Protein AF-A0A814PH28-F1 (afdb_monomer_lite)

Foldseek 3Di:
DDPVVVVVVVVVVVVVVVLVVVLVVVVCVVCVVVCCVPVPDPDPDDDDDDPPPPPPDDPDDDDPDDPDDDPPDAAAAEEAEDEPLDPPDCLLLLQLVQLLLCVVLVHAYEYEYFEAPVVCVSDDDPSNVVSVVSSVVSVHHYHYHHDHSVCRVVVRVCCLLVVLVPVDVPHDQQHKYKYDYSPDRDDDSVLQDADPVHSQFDWAFDDDDAWDDDPNDIDGDRRPTITIGGSNVSVCVVCVPVSNVVSVVVVVVVVVVVVVVVVPPPPDDDDDD

pLDDT: mean 72.14, std 20.01, range [31.77, 97.38]

Radius of gyration: 23.96 Å; chains: 1; bounding box: 81×63×65 Å

Organism: NCBI:txid433720

Secondary structure (DSSP, 8-state):
--HHHHHHHHHHHHHHHHHHHHHHHHHHHHHHHHHHHHS-------------------------------TT---EEEEEEEES--SS--GGGGHHHHHHHHHHTT-EEEEEEEE-STTTTT---HHHHHHHHHHHHTT-EEEEEE--HHHHHHHHHHHHHHGGGS--TT--TTSEEEE--TT-----GGGTSPPTT-TTEEEE------EEEETTEEEEPPP--EEEEEHHHHHHHHHTSHHHHHHHHHHHHHHHHHHHHHSSSSS------

Structure (mmCIF, N/CA/C/O backbone):
data_AF-A0A814PH28-F1
#
_entry.id   AF-A0A814PH28-F1
#
loop_
_atom_site.group_PDB
_atom_site.id
_atom_site.type_symbol
_atom_site.label_atom_id
_atom_site.label_alt_id
_atom_site.label_comp_id
_atom_site.label_asym_id
_atom_site.label_entity_id
_atom_site.label_seq_id
_atom_site.pdbx_PDB_ins_code
_atom_site.Cartn_x
_atom_site.Cartn_y
_atom_site.Cartn_z
_atom_site.occupancy
_atom_site.B_iso_or_equiv
_atom_site.auth_seq_id
_atom_site.auth_comp_id
_atom_site.auth_asym_id
_atom_site.auth_atom_id
_atom_site.pdbx_PDB_model_num
ATOM 1 N N . MET A 1 1 ? 37.586 -4.458 38.586 1.00 55.88 1 MET A N 1
ATOM 2 C CA . MET A 1 1 ? 36.492 -3.906 37.746 1.00 55.88 1 MET A CA 1
ATOM 3 C C . MET A 1 1 ? 35.675 -5.054 37.172 1.00 55.88 1 MET A C 1
ATOM 5 O O . MET A 1 1 ? 36.217 -5.884 36.457 1.00 55.88 1 MET A O 1
ATOM 9 N N . SER A 1 2 ? 34.415 -5.163 37.589 1.00 59.81 2 SER A N 1
ATOM 10 C CA . SER A 1 2 ? 33.608 -6.387 37.524 1.00 59.81 2 SER A CA 1
ATOM 11 C C . SER A 1 2 ? 33.000 -6.667 36.142 1.00 59.81 2 SER A C 1
ATOM 13 O O . SER A 1 2 ? 32.723 -5.751 35.365 1.00 59.81 2 SER A O 1
ATOM 15 N N . LYS A 1 3 ? 32.738 -7.955 35.862 1.00 63.53 3 LYS A N 1
ATOM 16 C CA . LYS A 1 3 ? 32.036 -8.477 34.667 1.00 63.53 3 LYS A CA 1
ATOM 17 C C . LYS A 1 3 ? 30.727 -7.733 34.336 1.00 63.53 3 LYS A C 1
ATOM 19 O O . LYS A 1 3 ? 30.324 -7.709 33.172 1.00 63.53 3 LYS A O 1
ATOM 24 N N . LEU A 1 4 ? 30.109 -7.075 35.321 1.00 59.12 4 LEU A N 1
ATOM 25 C CA . LEU A 1 4 ? 28.927 -6.231 35.137 1.00 59.12 4 LEU A CA 1
ATOM 26 C C . LEU A 1 4 ? 29.183 -5.067 34.161 1.00 59.12 4 LEU A C 1
ATOM 28 O O . LEU A 1 4 ? 28.448 -4.922 33.186 1.00 59.12 4 LEU A O 1
ATOM 32 N N . LYS A 1 5 ? 30.290 -4.322 34.320 1.00 73.19 5 LYS A N 1
ATOM 33 C CA . LYS A 1 5 ? 30.601 -3.155 33.465 1.00 73.19 5 LYS A CA 1
ATOM 34 C C . LYS A 1 5 ? 30.831 -3.531 31.996 1.00 73.19 5 LYS A C 1
ATOM 36 O O . LYS A 1 5 ? 30.476 -2.778 31.094 1.00 73.19 5 LYS A O 1
ATOM 41 N N . ARG A 1 6 ? 31.381 -4.725 31.735 1.00 72.69 6 ARG A N 1
ATOM 42 C CA . ARG A 1 6 ? 31.575 -5.247 30.367 1.00 72.69 6 ARG A CA 1
ATOM 43 C C . ARG A 1 6 ? 30.260 -5.632 29.694 1.00 72.69 6 ARG A C 1
ATOM 45 O O . ARG A 1 6 ? 30.130 -5.504 28.478 1.00 72.69 6 ARG A O 1
ATOM 52 N N . THR A 1 7 ? 29.296 -6.111 30.472 1.00 74.88 7 THR A N 1
ATOM 53 C CA . THR A 1 7 ? 27.993 -6.542 29.953 1.00 74.88 7 THR A CA 1
ATOM 54 C C . THR A 1 7 ? 27.151 -5.330 29.570 1.00 74.88 7 THR A C 1
ATOM 56 O O . THR A 1 7 ? 26.620 -5.283 28.460 1.00 74.88 7 THR A O 1
ATOM 59 N N . GLU A 1 8 ? 27.151 -4.290 30.406 1.00 70.50 8 GLU A N 1
ATOM 60 C CA . GLU A 1 8 ? 26.486 -3.018 30.106 1.00 70.50 8 GLU A CA 1
ATOM 61 C C . GLU A 1 8 ? 27.092 -2.314 28.884 1.00 70.50 8 GLU A C 1
ATOM 63 O O . GLU A 1 8 ? 26.353 -1.910 27.986 1.00 70.50 8 GLU A O 1
ATOM 68 N N . GLN A 1 9 ? 28.426 -2.260 28.758 1.00 72.81 9 GLN A N 1
ATOM 69 C CA . GLN A 1 9 ? 29.081 -1.685 27.571 1.00 72.81 9 GLN A CA 1
ATOM 70 C C . GLN A 1 9 ? 28.736 -2.425 26.271 1.00 72.81 9 GLN A C 1
ATOM 72 O O . GLN A 1 9 ? 28.552 -1.800 25.223 1.00 72.81 9 GLN A O 1
ATOM 77 N N . ASN A 1 10 ? 28.624 -3.754 26.318 1.00 63.91 10 ASN A N 1
ATOM 78 C CA . ASN A 1 10 ? 28.259 -4.548 25.148 1.00 63.91 10 ASN A CA 1
ATOM 79 C C . ASN A 1 10 ? 26.784 -4.376 24.763 1.00 63.91 10 ASN A C 1
ATOM 81 O O . ASN A 1 10 ? 26.467 -4.371 23.572 1.00 63.91 10 ASN A O 1
ATOM 85 N N . ILE A 1 11 ? 25.887 -4.193 25.734 1.00 68.56 11 ILE A N 1
ATOM 86 C CA . ILE A 1 11 ? 24.484 -3.845 25.474 1.00 68.56 11 ILE A CA 1
ATOM 87 C C . ILE A 1 11 ? 24.403 -2.452 24.841 1.00 68.56 11 ILE A C 1
ATOM 89 O O . ILE A 1 11 ? 23.721 -2.290 23.827 1.00 68.56 11 ILE A O 1
ATOM 93 N N . LEU A 1 12 ? 25.167 -1.482 25.353 1.00 61.56 12 LEU A N 1
ATOM 94 C CA . LEU A 1 12 ? 25.208 -0.119 24.821 1.00 61.56 12 LEU A CA 1
ATOM 95 C C . LEU A 1 12 ? 25.706 -0.086 23.368 1.00 61.56 12 LEU A C 1
ATOM 97 O O . LEU A 1 12 ? 25.045 0.482 22.503 1.00 61.56 12 LEU A O 1
ATOM 101 N N . ARG A 1 13 ? 26.813 -0.778 23.055 1.00 61.69 13 ARG A N 1
ATOM 102 C CA . ARG A 1 13 ? 27.338 -0.879 21.677 1.00 61.69 13 ARG A CA 1
ATOM 103 C C . ARG A 1 13 ? 26.363 -1.562 20.720 1.00 61.69 13 ARG A C 1
ATOM 105 O O . ARG A 1 13 ? 26.259 -1.170 19.559 1.00 61.69 13 ARG A O 1
ATOM 112 N N . ARG A 1 14 ? 25.635 -2.581 21.188 1.00 53.19 14 ARG A N 1
ATOM 113 C CA . ARG A 1 14 ? 24.634 -3.288 20.373 1.00 53.19 14 ARG A CA 1
ATOM 114 C C . ARG A 1 14 ? 23.413 -2.417 20.086 1.00 53.19 14 ARG A C 1
ATOM 116 O O . ARG A 1 14 ? 22.934 -2.454 18.955 1.00 53.19 14 ARG A O 1
ATOM 123 N N . ARG A 1 15 ? 22.960 -1.626 21.064 1.00 53.72 15 ARG A N 1
ATOM 124 C CA . ARG A 1 15 ? 21.898 -0.628 20.876 1.00 53.72 15 ARG A CA 1
ATOM 125 C C . ARG A 1 15 ? 22.346 0.465 19.905 1.00 53.72 15 ARG A C 1
ATOM 127 O O . ARG A 1 15 ? 21.625 0.735 18.955 1.00 53.72 15 ARG A O 1
ATOM 134 N N . LEU A 1 16 ? 23.575 0.965 20.043 1.00 48.50 16 LEU A N 1
ATOM 135 C CA . LEU A 1 16 ? 24.143 2.000 19.172 1.00 48.50 16 LEU A CA 1
ATOM 136 C C . LEU A 1 16 ? 24.287 1.547 17.705 1.00 48.50 16 LEU A C 1
ATOM 138 O O . LEU A 1 16 ? 23.948 2.290 16.793 1.00 48.50 16 LEU A O 1
ATOM 142 N N . CYS A 1 17 ? 24.721 0.305 17.453 1.00 48.06 17 CYS A N 1
ATOM 143 C CA . CYS A 1 17 ? 24.810 -0.236 16.087 1.00 48.06 17 CYS A CA 1
ATOM 144 C C . CYS A 1 17 ? 23.439 -0.470 15.430 1.00 48.06 17 CYS A C 1
ATOM 146 O O . CYS A 1 17 ? 23.304 -0.312 14.214 1.00 48.06 17 CYS A O 1
ATOM 148 N N . PHE A 1 18 ? 22.438 -0.885 16.213 1.00 44.81 18 PHE A N 1
ATOM 149 C CA . PHE A 1 18 ? 21.071 -1.058 15.718 1.00 44.81 18 PHE A CA 1
ATOM 150 C C . PHE A 1 18 ? 20.445 0.299 15.383 1.00 44.81 18 PHE A C 1
ATOM 152 O O . PHE A 1 18 ? 19.927 0.471 14.282 1.00 44.81 18 PHE A O 1
ATOM 159 N N . LEU A 1 19 ? 20.636 1.278 16.271 1.00 45.22 19 LEU A N 1
ATOM 160 C CA . LEU A 1 19 ? 20.305 2.680 16.043 1.00 45.22 19 LEU A CA 1
ATOM 161 C C . LEU A 1 19 ? 20.945 3.202 14.757 1.00 45.22 19 LEU A C 1
ATOM 163 O O . LEU A 1 19 ? 20.203 3.547 13.853 1.00 45.22 19 LEU A O 1
ATOM 167 N N . CYS A 1 20 ? 22.269 3.136 14.575 1.00 43.94 20 CYS A N 1
ATOM 168 C CA . CYS A 1 20 ? 22.906 3.617 13.337 1.00 43.94 20 CYS A CA 1
ATOM 169 C C . CYS A 1 20 ? 22.342 2.980 12.056 1.00 43.94 20 CYS A C 1
ATOM 171 O O . CYS A 1 20 ? 22.235 3.655 11.038 1.00 43.94 20 CYS A O 1
ATOM 173 N N . SER A 1 21 ? 21.946 1.704 12.093 1.00 42.12 21 SER A N 1
ATOM 174 C CA . SER A 1 21 ? 21.415 1.012 10.909 1.00 42.12 21 SER A CA 1
ATOM 175 C C . SER A 1 21 ? 19.980 1.453 10.576 1.00 42.12 21 SER A C 1
ATOM 177 O O . SER A 1 21 ? 19.656 1.655 9.407 1.00 42.12 21 SER A O 1
ATOM 179 N N . CYS A 1 22 ? 19.128 1.648 11.588 1.00 43.41 22 CYS A N 1
ATOM 180 C CA . CYS A 1 22 ? 17.770 2.173 11.410 1.00 43.41 22 CYS A CA 1
ATOM 181 C C . CYS A 1 22 ? 17.772 3.672 11.075 1.00 43.41 22 CYS A C 1
ATOM 183 O O . CYS A 1 22 ? 17.011 4.101 10.211 1.00 43.41 22 CYS A O 1
ATOM 185 N N . LEU A 1 23 ? 18.670 4.442 11.700 1.00 47.03 23 LEU A N 1
ATOM 186 C CA . LEU A 1 23 ? 18.905 5.862 11.434 1.00 47.03 23 LEU A CA 1
ATOM 187 C C . LEU A 1 23 ? 19.315 6.084 9.980 1.00 47.03 23 LEU A C 1
ATOM 189 O O . LEU A 1 23 ? 18.766 6.969 9.339 1.00 47.03 23 LEU A O 1
ATOM 193 N N . PHE A 1 24 ? 20.214 5.257 9.435 1.00 49.31 24 PHE A N 1
ATOM 194 C CA . PHE A 1 24 ? 20.639 5.386 8.043 1.00 49.31 24 PHE A CA 1
ATOM 195 C C . PHE A 1 24 ? 19.475 5.130 7.081 1.00 49.31 24 PHE A C 1
ATOM 197 O O . PHE A 1 24 ? 19.230 5.938 6.201 1.00 49.31 24 PHE A O 1
ATOM 204 N N . ILE A 1 25 ? 18.682 4.074 7.296 1.00 49.78 25 ILE A N 1
ATOM 205 C CA . ILE A 1 25 ? 17.537 3.753 6.427 1.00 49.78 25 ILE A CA 1
ATOM 206 C C . ILE A 1 25 ? 16.473 4.856 6.477 1.00 49.78 25 ILE A C 1
ATOM 208 O O . ILE A 1 25 ? 15.988 5.285 5.433 1.00 49.78 25 ILE A O 1
ATOM 212 N N . VAL A 1 26 ? 16.126 5.345 7.669 1.00 52.47 26 VAL A N 1
ATOM 213 C CA . VAL A 1 26 ? 15.112 6.397 7.824 1.00 52.47 26 VAL A CA 1
ATOM 214 C C . VAL A 1 26 ? 15.631 7.742 7.317 1.00 52.47 26 VAL A C 1
ATOM 216 O O . VAL A 1 26 ? 14.894 8.435 6.627 1.00 52.47 26 VAL A O 1
ATOM 219 N N . ALA A 1 27 ? 16.895 8.091 7.566 1.00 53.50 27 ALA A N 1
ATOM 220 C CA . ALA A 1 27 ? 17.506 9.302 7.025 1.00 53.50 27 ALA A CA 1
ATOM 221 C C . ALA A 1 27 ? 17.608 9.253 5.495 1.00 53.50 27 ALA A C 1
ATOM 223 O O . ALA A 1 27 ? 17.317 10.255 4.859 1.00 53.50 27 ALA A O 1
ATOM 224 N N . THR A 1 28 ? 17.927 8.108 4.881 1.00 54.56 28 THR A N 1
ATOM 225 C CA . THR A 1 28 ? 17.911 7.963 3.414 1.00 54.56 28 THR A CA 1
ATOM 226 C C . THR A 1 28 ? 16.492 8.073 2.851 1.00 54.56 28 THR A C 1
ATOM 228 O O . THR A 1 28 ? 16.304 8.690 1.808 1.00 54.56 28 THR A O 1
ATOM 231 N N . ILE A 1 29 ? 15.478 7.539 3.542 1.00 57.34 29 ILE A N 1
ATOM 232 C CA . ILE A 1 29 ? 14.072 7.672 3.124 1.00 57.34 29 ILE A CA 1
ATOM 233 C C . ILE A 1 29 ? 13.600 9.124 3.259 1.00 57.34 29 ILE A C 1
ATOM 235 O O . ILE A 1 29 ? 13.014 9.658 2.324 1.00 57.34 29 ILE A O 1
ATOM 239 N N . ILE A 1 30 ? 13.877 9.786 4.384 1.00 57.78 30 ILE A N 1
ATOM 240 C CA . ILE A 1 30 ? 13.487 11.182 4.619 1.00 57.78 30 ILE A CA 1
ATOM 241 C C . ILE A 1 30 ? 14.256 12.118 3.683 1.00 57.78 30 ILE A C 1
ATOM 243 O O . ILE A 1 30 ? 13.635 12.979 3.076 1.00 57.78 30 ILE A O 1
ATOM 247 N N . ALA A 1 31 ? 15.566 11.934 3.500 1.00 54.44 31 ALA A N 1
ATOM 248 C CA . ALA A 1 31 ? 16.363 12.717 2.555 1.00 54.44 31 ALA A CA 1
ATOM 249 C C . ALA A 1 31 ? 15.938 12.465 1.101 1.00 54.44 31 ALA A C 1
ATOM 251 O O . ALA A 1 31 ? 15.901 13.403 0.312 1.00 54.44 31 ALA A O 1
ATOM 252 N N . GLY A 1 32 ? 15.544 11.235 0.754 1.00 50.53 32 GLY A N 1
ATOM 253 C CA . GLY A 1 32 ? 14.954 10.915 -0.545 1.00 50.53 32 GLY A CA 1
ATOM 254 C C . GLY A 1 32 ? 13.607 11.607 -0.766 1.00 50.53 32 GLY A C 1
ATOM 255 O O . GLY A 1 32 ? 13.369 12.144 -1.842 1.00 50.53 32 GLY A O 1
ATOM 256 N N . LEU A 1 33 ? 12.754 11.665 0.263 1.00 50.22 33 LEU A N 1
ATOM 257 C CA . LEU A 1 33 ? 11.465 12.363 0.216 1.00 50.22 33 LEU A CA 1
ATOM 258 C C . LEU A 1 33 ? 11.630 13.895 0.189 1.00 50.22 33 LEU A C 1
ATOM 260 O O . LEU A 1 33 ? 10.938 14.562 -0.573 1.00 50.22 33 LEU A O 1
ATOM 264 N N . PHE A 1 34 ? 12.565 14.461 0.961 1.00 46.19 34 PHE A N 1
ATOM 265 C CA . PHE A 1 34 ? 12.836 15.906 0.998 1.00 46.19 34 PHE A CA 1
ATOM 266 C C . PHE A 1 34 ? 13.588 16.407 -0.240 1.00 46.19 34 PHE A C 1
ATOM 268 O O . PHE A 1 34 ? 13.256 17.471 -0.760 1.00 46.19 34 PHE A O 1
ATOM 275 N N . GLY A 1 35 ? 14.550 15.638 -0.757 1.00 45.78 35 GLY A N 1
ATOM 276 C CA . GLY A 1 35 ? 15.245 15.955 -2.007 1.00 45.78 35 GLY A CA 1
ATOM 277 C C . GLY A 1 35 ? 14.288 16.009 -3.200 1.00 45.78 35 GLY A C 1
ATOM 278 O O . GLY A 1 35 ? 14.422 16.883 -4.052 1.00 45.78 35 GLY A O 1
ATOM 279 N N . PHE A 1 36 ? 13.259 15.155 -3.213 1.00 46.97 36 PHE A N 1
ATOM 280 C CA . PHE A 1 36 ? 12.219 15.165 -4.246 1.00 46.97 36 PHE A CA 1
ATOM 281 C C . PHE A 1 36 ? 11.307 16.401 -4.192 1.00 46.97 36 PHE A C 1
ATOM 283 O O . PHE A 1 36 ? 10.861 16.867 -5.237 1.00 46.97 36 PHE A O 1
ATOM 290 N N . TYR A 1 37 ? 11.040 16.944 -3.000 1.00 47.09 37 TYR A N 1
ATOM 291 C CA . TYR A 1 37 ? 10.198 18.135 -2.833 1.00 47.09 37 TYR A CA 1
ATOM 292 C C . TYR A 1 37 ? 10.938 19.453 -3.111 1.00 47.09 37 TYR A C 1
ATOM 294 O O . TYR A 1 37 ? 10.295 20.420 -3.507 1.00 47.09 37 TYR A O 1
ATOM 302 N N . PHE A 1 38 ? 12.265 19.500 -2.935 1.00 42.12 38 PHE A N 1
ATOM 303 C CA . PHE A 1 38 ? 13.054 20.732 -3.098 1.00 42.12 38 PHE A CA 1
ATOM 304 C C . PHE A 1 38 ? 13.830 20.837 -4.421 1.00 42.12 38 PHE A C 1
ATOM 306 O O . PHE A 1 38 ? 14.076 21.951 -4.873 1.00 42.12 38 PHE A O 1
ATOM 313 N N . PHE A 1 39 ? 14.180 19.722 -5.073 1.00 40.44 39 PHE A N 1
ATOM 314 C CA . PHE A 1 39 ? 14.889 19.725 -6.367 1.00 40.44 39 PHE A CA 1
ATOM 315 C C . PHE A 1 39 ? 14.005 19.362 -7.568 1.00 40.44 39 PHE A C 1
ATOM 317 O O . PHE A 1 39 ? 14.512 19.132 -8.666 1.00 40.44 39 PHE A O 1
ATOM 324 N N . GLY A 1 40 ? 12.679 19.377 -7.403 1.00 40.16 40 GLY A N 1
ATOM 325 C CA . GLY A 1 40 ? 11.726 19.414 -8.514 1.00 40.16 40 GLY A CA 1
ATOM 326 C C . GLY A 1 40 ? 11.768 20.762 -9.240 1.00 40.16 40 GLY A C 1
ATOM 327 O O . GLY A 1 40 ? 10.789 21.500 -9.238 1.00 40.16 40 GLY A O 1
ATOM 328 N N . GLY A 1 41 ? 12.921 21.108 -9.814 1.00 34.31 41 GLY A N 1
ATOM 329 C CA . GLY A 1 41 ? 13.089 22.278 -10.659 1.00 34.31 41 GLY A CA 1
ATOM 330 C C . GLY A 1 41 ? 12.170 22.191 -11.872 1.00 34.31 41 GLY A C 1
ATOM 331 O O . GLY A 1 41 ? 12.123 21.161 -12.551 1.00 34.31 41 GLY A O 1
ATOM 332 N N . SER A 1 42 ? 11.458 23.289 -12.139 1.00 42.81 42 SER A N 1
ATOM 333 C CA . SER A 1 42 ? 10.752 23.547 -13.393 1.00 42.81 42 SER A CA 1
ATOM 334 C C . SER A 1 42 ? 11.690 23.317 -14.571 1.00 42.81 42 SER A C 1
ATOM 336 O O . SER A 1 42 ? 12.453 24.196 -14.960 1.00 42.81 42 SER A O 1
ATOM 338 N N . SER A 1 43 ? 11.629 22.122 -15.143 1.00 38.09 43 SER A N 1
ATOM 339 C CA . SER A 1 43 ? 12.182 21.857 -16.461 1.00 38.09 43 SER A CA 1
ATOM 340 C C . SER A 1 43 ? 11.071 22.175 -17.448 1.00 38.09 43 SER A C 1
ATOM 342 O O . SER A 1 43 ? 10.065 21.469 -17.519 1.00 38.09 43 SER A O 1
ATOM 344 N N . THR A 1 44 ? 11.225 23.281 -18.166 1.00 40.16 44 THR A N 1
ATOM 345 C CA . THR A 1 44 ? 10.421 23.628 -19.336 1.00 40.16 44 THR A CA 1
ATOM 346 C C . THR A 1 44 ? 10.637 22.563 -20.410 1.00 40.16 44 THR A C 1
ATOM 348 O O . THR A 1 44 ? 11.568 22.617 -21.207 1.00 40.16 44 THR A O 1
ATOM 351 N N . ILE A 1 45 ? 9.773 21.550 -20.403 1.00 38.09 45 ILE A N 1
ATOM 352 C CA . ILE A 1 45 ? 9.702 20.521 -21.439 1.00 38.09 45 ILE A CA 1
ATOM 353 C C . ILE A 1 45 ? 8.928 21.113 -22.621 1.00 38.09 45 ILE A C 1
ATOM 355 O O . ILE A 1 45 ? 7.738 21.407 -22.511 1.00 38.09 45 ILE A O 1
ATOM 359 N N . SER A 1 46 ? 9.610 21.289 -23.754 1.00 31.77 46 SER A N 1
ATOM 360 C CA . SER A 1 46 ? 8.953 21.494 -25.050 1.00 31.77 46 SER A CA 1
ATOM 361 C C . SER A 1 46 ? 8.284 20.187 -25.510 1.00 31.77 46 SER A C 1
ATOM 363 O O . SER A 1 46 ? 8.785 19.101 -25.205 1.00 31.77 46 SER A O 1
ATOM 365 N N . PRO A 1 47 ? 7.139 20.250 -26.208 1.00 47.84 47 PRO A N 1
ATOM 366 C CA . PRO A 1 47 ? 6.168 19.169 -26.227 1.00 47.84 47 PRO A CA 1
ATOM 367 C C . PRO A 1 47 ? 6.536 18.109 -27.260 1.00 47.84 47 PRO A C 1
ATOM 369 O O . PRO A 1 47 ? 6.517 18.361 -28.461 1.00 47.84 47 PRO A O 1
ATOM 372 N N . THR A 1 48 ? 6.775 16.878 -26.819 1.00 41.97 48 THR A N 1
ATOM 373 C CA . THR A 1 48 ? 6.612 15.714 -27.696 1.00 41.97 48 THR A CA 1
ATOM 374 C C . THR A 1 48 ? 5.919 14.578 -26.954 1.00 41.97 48 THR A C 1
ATOM 376 O O . THR A 1 48 ? 6.497 13.877 -26.135 1.00 41.97 48 THR A O 1
ATOM 379 N N . ARG A 1 49 ? 4.647 14.426 -27.343 1.00 39.22 49 ARG A N 1
ATOM 380 C CA . ARG A 1 49 ? 3.647 13.397 -27.030 1.00 39.22 49 ARG A CA 1
ATOM 381 C C . ARG A 1 49 ? 3.035 13.439 -25.620 1.00 39.22 49 ARG A C 1
ATOM 383 O O . ARG A 1 49 ? 3.728 13.215 -24.633 1.00 39.22 49 ARG A O 1
ATOM 390 N N . PRO A 1 50 ? 1.714 13.683 -25.520 1.00 35.75 50 PRO A N 1
ATOM 391 C CA . PRO A 1 50 ? 1.022 13.606 -24.247 1.00 35.75 50 PRO A CA 1
ATOM 392 C C . PRO A 1 50 ? 1.070 12.167 -23.729 1.00 35.75 50 PRO A C 1
ATOM 394 O O . PRO A 1 50 ? 0.685 11.225 -24.425 1.00 35.75 50 PRO A O 1
ATOM 397 N N . ILE A 1 51 ? 1.510 12.014 -22.479 1.00 41.72 51 ILE A N 1
ATOM 398 C CA . ILE A 1 51 ? 1.087 10.900 -21.628 1.00 41.72 51 ILE A CA 1
ATOM 399 C C . ILE A 1 51 ? -0.441 10.848 -21.749 1.00 41.72 51 ILE A C 1
ATOM 401 O O . ILE A 1 51 ? -1.062 11.906 -21.605 1.00 41.72 51 ILE A O 1
ATOM 405 N N . PRO A 1 52 ? -1.063 9.691 -22.036 1.00 37.03 52 PRO A N 1
ATOM 406 C CA . PRO A 1 52 ? -2.511 9.614 -22.092 1.00 37.03 52 PRO A CA 1
ATOM 407 C C . PRO A 1 52 ? -3.060 10.015 -20.723 1.00 37.03 52 PRO A C 1
ATOM 409 O O . PRO A 1 52 ? -3.013 9.254 -19.757 1.00 37.03 52 PRO A O 1
ATOM 412 N N . THR A 1 53 ? -3.574 11.239 -20.638 1.00 34.41 53 THR A N 1
ATOM 413 C CA . THR A 1 53 ? -4.538 11.632 -19.626 1.00 34.41 53 THR A CA 1
ATOM 414 C C . THR A 1 53 ? -5.743 10.744 -19.867 1.00 34.41 53 THR A C 1
ATOM 416 O O . THR A 1 53 ? -6.543 10.971 -20.772 1.00 34.41 53 THR A O 1
ATOM 419 N N . TYR A 1 54 ? -5.823 9.661 -19.098 1.00 39.72 54 TYR A N 1
ATOM 420 C CA . TYR A 1 54 ? -6.985 8.791 -19.090 1.00 39.72 54 TYR A CA 1
ATOM 421 C C . TYR A 1 54 ? -8.150 9.613 -18.531 1.00 39.72 54 TYR A C 1
ATOM 423 O O . TYR A 1 54 ? -8.335 9.738 -17.322 1.00 39.72 54 TYR A O 1
ATOM 431 N N . SER A 1 55 ? -8.886 10.254 -19.437 1.00 37.12 55 SER A N 1
ATOM 432 C CA . SER A 1 55 ? -10.169 10.878 -19.155 1.00 37.12 55 SER A CA 1
ATOM 433 C C . SER A 1 55 ? -11.111 9.771 -18.697 1.00 37.12 55 SER A C 1
ATOM 435 O O . SER A 1 55 ? -11.474 8.884 -19.468 1.00 37.12 55 SER A O 1
ATOM 437 N N . SER A 1 56 ? -11.475 9.785 -17.418 1.00 43.47 56 SER A N 1
ATOM 438 C CA . SER A 1 56 ? -12.368 8.814 -16.787 1.00 43.47 56 SER A CA 1
ATOM 439 C C . SER A 1 56 ? -13.838 9.046 -17.159 1.00 43.47 56 SER A C 1
ATOM 441 O O . SER A 1 56 ? -14.701 9.097 -16.284 1.00 43.47 56 SER A O 1
ATOM 443 N N . HIS A 1 57 ? -14.137 9.196 -18.448 1.00 40.50 57 HIS A N 1
ATOM 444 C CA . HIS A 1 57 ? -15.498 9.275 -18.968 1.00 40.50 57 HIS A CA 1
ATOM 445 C C . HIS A 1 57 ? -15.774 8.107 -19.906 1.00 40.50 57 HIS A C 1
ATOM 447 O O . HIS A 1 57 ? -15.819 8.250 -21.121 1.00 40.50 57 HIS A O 1
ATOM 453 N N . GLU A 1 58 ? -16.028 6.943 -19.317 1.00 39.59 58 GLU A N 1
ATOM 454 C CA . GLU A 1 58 ? -16.777 5.901 -20.003 1.00 39.59 58 GLU A CA 1
ATOM 455 C C . GLU A 1 58 ? -17.852 5.376 -19.050 1.00 39.59 58 GLU A C 1
ATOM 457 O O . GLU A 1 58 ? -17.575 4.718 -18.043 1.00 39.59 58 GLU A O 1
ATOM 462 N N . SER A 1 59 ? -19.100 5.746 -19.347 1.00 47.59 59 SER A N 1
ATOM 463 C CA . SER A 1 59 ? -20.312 5.247 -18.696 1.00 47.59 59 SER A CA 1
ATOM 464 C C . SER A 1 59 ? -20.457 3.751 -18.966 1.00 47.59 59 SER A C 1
ATOM 466 O O . SER A 1 59 ? -21.214 3.327 -19.835 1.00 47.59 59 SER A O 1
ATOM 468 N N . ARG A 1 60 ? -19.728 2.931 -18.211 1.00 40.53 60 ARG A N 1
ATOM 469 C CA . ARG A 1 60 ? -19.937 1.485 -18.144 1.00 40.53 60 ARG A CA 1
ATOM 470 C C . ARG A 1 60 ? -20.912 1.163 -17.020 1.00 40.53 60 ARG A C 1
ATOM 472 O O . ARG A 1 60 ? -20.774 1.632 -15.891 1.00 40.53 60 ARG A O 1
ATOM 479 N N . SER A 1 61 ? -21.922 0.377 -17.379 1.00 40.09 61 SER A N 1
ATOM 480 C CA . SER A 1 61 ? -23.005 -0.135 -16.540 1.00 40.09 61 SER A CA 1
ATOM 481 C C . SER A 1 61 ? -22.554 -0.428 -15.107 1.00 40.09 61 SER A C 1
ATOM 483 O O . SER A 1 61 ? -21.718 -1.303 -14.873 1.00 40.09 61 SER A O 1
ATOM 485 N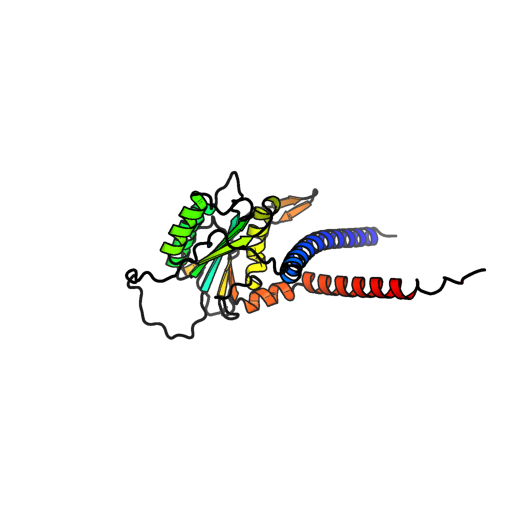 N . LYS A 1 62 ? -23.133 0.307 -14.152 1.00 40.47 62 LYS A N 1
ATOM 486 C CA . LYS A 1 62 ? -22.897 0.125 -12.718 1.00 40.47 62 LYS A CA 1
ATOM 487 C C . LYS A 1 62 ? -23.253 -1.317 -12.338 1.00 40.47 62 LYS A C 1
ATOM 489 O O . LYS A 1 62 ? -24.420 -1.681 -12.490 1.00 40.47 62 LYS A O 1
ATOM 494 N N . PRO A 1 63 ? -22.318 -2.136 -11.822 1.00 43.69 63 PRO A N 1
ATOM 495 C CA . PRO A 1 63 ? -22.712 -3.369 -11.164 1.00 43.69 63 PRO A CA 1
ATOM 496 C C . PRO A 1 63 ? -23.622 -2.991 -9.991 1.00 43.69 63 PRO A C 1
ATOM 498 O O . PRO A 1 63 ? -23.301 -2.107 -9.192 1.00 43.69 63 PRO A O 1
ATOM 501 N N . LEU A 1 64 ? -24.796 -3.614 -9.962 1.00 41.72 64 LEU A N 1
ATOM 502 C CA . LEU A 1 64 ? -25.908 -3.340 -9.059 1.00 41.72 64 LEU A CA 1
ATOM 503 C C . LEU A 1 64 ? -25.535 -3.791 -7.635 1.00 41.72 64 LEU A C 1
ATOM 505 O O . LEU A 1 64 ? -25.961 -4.834 -7.158 1.00 41.72 64 LEU A O 1
ATOM 509 N N . PHE A 1 65 ? -24.678 -3.025 -6.963 1.00 49.53 65 PHE A N 1
ATOM 510 C CA . PHE A 1 65 ? -24.330 -3.226 -5.560 1.00 49.53 65 PHE A CA 1
ATOM 511 C C . PHE A 1 65 ? -24.910 -2.082 -4.728 1.00 49.53 65 PHE A C 1
ATOM 513 O O . PHE A 1 65 ? -24.560 -0.920 -4.918 1.00 49.53 65 PHE A O 1
ATOM 520 N N . LEU A 1 66 ? -25.847 -2.467 -3.854 1.00 44.66 66 LEU A N 1
ATOM 521 C CA . LEU A 1 66 ? -26.614 -1.691 -2.873 1.00 44.66 66 LEU A CA 1
ATOM 522 C C . LEU A 1 66 ? -26.274 -0.193 -2.776 1.00 44.66 66 LEU A C 1
ATOM 524 O O . LEU A 1 66 ? -25.379 0.237 -2.047 1.00 44.66 66 LEU A O 1
ATOM 528 N N . LYS A 1 67 ? -27.102 0.609 -3.444 1.00 43.22 67 LYS A N 1
ATOM 529 C CA . LYS A 1 67 ? -27.179 2.059 -3.289 1.00 43.22 67 LYS A CA 1
ATOM 530 C C . LYS A 1 67 ? -28.114 2.378 -2.120 1.00 43.22 67 LYS A C 1
ATOM 532 O O . LYS A 1 67 ? -29.278 2.657 -2.344 1.00 43.22 67 LYS A O 1
ATOM 537 N N . ASN A 1 68 ? -27.60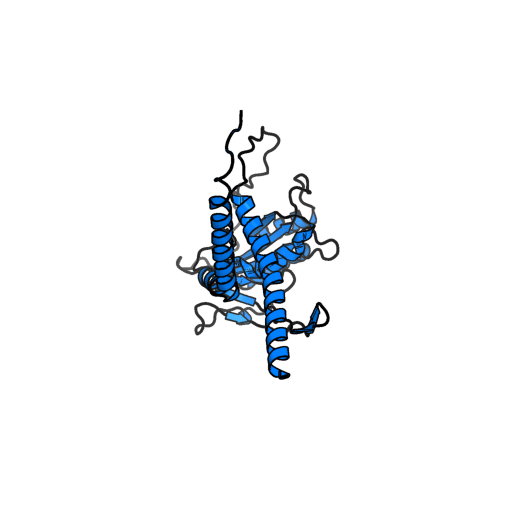8 2.257 -0.896 1.00 42.59 68 ASN A N 1
ATOM 538 C CA . ASN A 1 68 ? -28.172 2.872 0.311 1.00 42.59 68 ASN A CA 1
ATOM 539 C C . ASN A 1 68 ? -27.073 2.896 1.381 1.00 42.59 68 ASN A C 1
ATOM 541 O O . ASN A 1 68 ? -26.944 1.967 2.179 1.00 42.59 68 ASN A O 1
ATOM 545 N N . ARG A 1 69 ? -26.227 3.931 1.377 1.00 42.31 69 ARG A N 1
ATOM 546 C CA . ARG A 1 69 ? -25.291 4.165 2.479 1.00 42.31 69 ARG A CA 1
ATOM 547 C C . ARG A 1 69 ? -25.160 5.657 2.733 1.00 42.31 69 ARG A C 1
ATOM 549 O O . ARG A 1 69 ? -24.741 6.397 1.855 1.00 42.31 69 ARG A O 1
ATOM 556 N N . ILE A 1 70 ? -25.565 6.049 3.934 1.00 44.06 70 ILE A N 1
ATOM 557 C CA . ILE A 1 70 ? -25.438 7.391 4.497 1.00 44.06 70 ILE A CA 1
ATOM 558 C C . ILE A 1 70 ? -23.969 7.829 4.379 1.00 44.06 70 ILE A C 1
ATOM 560 O O . ILE A 1 70 ? -23.065 7.143 4.865 1.00 44.06 70 ILE A O 1
ATOM 564 N N . GLU A 1 71 ? -23.741 8.937 3.678 1.00 49.56 71 GLU A N 1
ATOM 565 C CA . GLU A 1 71 ? -22.430 9.516 3.376 1.00 49.56 71 GLU A CA 1
ATOM 566 C C . GLU A 1 71 ? -21.832 10.224 4.601 1.00 49.56 71 GLU A C 1
ATOM 568 O O . GLU A 1 71 ? -21.755 11.442 4.655 1.00 49.56 71 GLU A O 1
ATOM 573 N N . THR A 1 72 ? -21.395 9.455 5.599 1.00 50.59 72 THR A N 1
ATOM 574 C CA . THR A 1 72 ? -20.462 9.918 6.653 1.00 50.59 72 THR A CA 1
ATOM 575 C C . THR A 1 72 ? -19.500 8.819 7.128 1.00 50.59 72 THR A C 1
ATOM 577 O O . THR A 1 72 ? -18.772 8.994 8.101 1.00 50.59 72 THR A O 1
ATOM 580 N N . THR A 1 73 ? -19.459 7.657 6.463 1.00 72.56 73 THR A N 1
ATOM 581 C CA . THR A 1 73 ? -18.672 6.510 6.941 1.00 72.56 73 THR A CA 1
ATOM 582 C C . THR A 1 73 ? -17.226 6.570 6.452 1.00 72.56 73 THR A C 1
ATOM 584 O O . THR A 1 73 ? -17.002 6.527 5.240 1.00 72.56 73 THR A O 1
ATOM 587 N N . SER A 1 74 ? -16.260 6.581 7.379 1.00 86.81 74 SER A N 1
ATOM 588 C CA . SER A 1 74 ? -14.843 6.294 7.108 1.00 86.81 74 SER A CA 1
ATOM 589 C C . SER A 1 74 ? -14.687 5.156 6.098 1.00 86.81 74 SER A C 1
ATOM 591 O O . SER A 1 74 ? -15.314 4.096 6.231 1.00 86.81 74 SER A O 1
ATOM 593 N N . LYS A 1 75 ? -13.849 5.360 5.082 1.00 93.19 75 LYS A N 1
ATOM 594 C CA . LYS A 1 75 ? -13.563 4.337 4.073 1.00 93.19 75 LYS A CA 1
ATOM 595 C C . LYS A 1 75 ? -12.565 3.324 4.630 1.00 93.19 75 LYS A C 1
ATOM 597 O O . LYS A 1 75 ? -11.799 3.616 5.544 1.00 93.19 75 LYS A O 1
ATOM 602 N N . GLN A 1 76 ? -12.595 2.115 4.078 1.00 93.62 76 GLN A N 1
ATOM 603 C CA . GLN A 1 76 ? -11.677 1.034 4.432 1.00 93.62 76 GLN A CA 1
ATOM 604 C C . GLN A 1 76 ? -10.859 0.668 3.202 1.00 93.62 76 GLN A C 1
ATOM 606 O O . GLN A 1 76 ? -11.422 0.256 2.183 1.00 93.62 76 GLN A O 1
ATOM 611 N N . TYR A 1 77 ? -9.544 0.813 3.301 1.00 95.69 77 TYR A N 1
ATOM 612 C CA . TYR A 1 77 ? -8.616 0.514 2.223 1.00 95.69 77 TYR A CA 1
ATOM 613 C C . TYR A 1 77 ? -7.757 -0.695 2.560 1.00 95.69 77 TYR A C 1
ATOM 615 O O . TYR A 1 77 ? -7.279 -0.814 3.682 1.00 95.69 77 TYR A O 1
ATOM 623 N N . ALA A 1 78 ? -7.535 -1.569 1.584 1.00 95.00 78 ALA A N 1
ATOM 624 C CA . ALA A 1 78 ? -6.512 -2.605 1.659 1.00 95.00 78 ALA A CA 1
ATOM 625 C C . ALA A 1 78 ? -5.349 -2.184 0.764 1.00 95.00 78 ALA A C 1
ATOM 627 O O . ALA A 1 78 ? -5.531 -2.025 -0.442 1.00 95.00 78 ALA A O 1
ATOM 628 N N . VAL A 1 79 ? -4.177 -1.966 1.349 1.00 95.31 79 VAL A N 1
ATOM 629 C CA . VAL A 1 79 ? -3.011 -1.419 0.663 1.00 95.31 79 VAL A CA 1
ATOM 630 C C . VAL A 1 79 ? -1.904 -2.452 0.610 1.00 95.31 79 VAL A C 1
ATOM 632 O O . VAL A 1 79 ? -1.461 -2.963 1.640 1.00 95.31 79 VAL A O 1
ATOM 635 N N . PHE A 1 80 ? -1.428 -2.714 -0.598 1.00 94.38 80 PHE A N 1
ATOM 636 C CA . PHE A 1 80 ? -0.273 -3.558 -0.849 1.00 94.38 80 PHE A CA 1
ATOM 637 C C . PHE A 1 80 ? 0.588 -2.945 -1.942 1.00 94.38 80 PHE A C 1
ATOM 639 O O . PHE A 1 80 ? 0.109 -2.219 -2.816 1.00 94.38 80 PHE A O 1
ATOM 646 N N . ALA A 1 81 ? 1.882 -3.226 -1.870 1.00 93.94 81 ALA A N 1
ATOM 647 C CA . ALA A 1 81 ? 2.859 -2.720 -2.813 1.00 93.94 81 ALA A CA 1
ATOM 648 C C . ALA A 1 81 ? 3.545 -3.875 -3.535 1.00 93.94 81 ALA A C 1
ATOM 650 O O . ALA A 1 81 ? 3.736 -4.954 -2.975 1.00 93.94 81 ALA A O 1
ATOM 651 N N . CYS A 1 82 ? 3.928 -3.635 -4.781 1.00 93.19 82 CYS A N 1
ATOM 652 C CA . CYS A 1 82 ? 4.635 -4.595 -5.605 1.00 93.19 82 CYS A CA 1
ATOM 653 C C . CYS A 1 82 ? 5.771 -3.899 -6.346 1.00 93.19 82 CYS A C 1
ATOM 655 O O . CYS A 1 82 ? 5.564 -2.859 -6.967 1.00 93.19 82 CYS A O 1
ATOM 657 N N . SER A 1 83 ? 6.961 -4.495 -6.309 1.00 92.44 83 SER A N 1
ATOM 658 C CA . SER A 1 83 ? 8.052 -4.089 -7.193 1.00 92.44 83 SER A CA 1
ATOM 659 C C . SER A 1 83 ? 7.710 -4.453 -8.640 1.00 92.44 83 SER A C 1
ATOM 661 O O . SER A 1 83 ? 7.249 -5.568 -8.890 1.00 92.44 83 SER A O 1
ATOM 663 N N . ILE A 1 84 ? 7.944 -3.543 -9.583 1.00 90.25 84 ILE A N 1
ATOM 664 C CA . ILE A 1 84 ? 7.897 -3.845 -11.025 1.00 90.25 84 ILE A CA 1
ATOM 665 C C . ILE A 1 84 ? 9.218 -4.455 -11.514 1.00 90.25 84 ILE A C 1
ATOM 667 O O . ILE A 1 84 ? 9.248 -5.117 -12.542 1.00 90.25 84 ILE A O 1
ATOM 671 N N . SER A 1 85 ? 10.298 -4.257 -10.754 1.00 83.88 85 SER A N 1
ATOM 672 C CA . SER A 1 85 ? 11.663 -4.662 -11.098 1.00 83.88 85 SER A CA 1
ATOM 673 C C . SER A 1 85 ? 12.060 -6.008 -10.478 1.00 83.88 85 SER A C 1
ATOM 675 O O . SER A 1 85 ? 13.219 -6.228 -10.149 1.00 83.88 85 SER A O 1
ATOM 677 N N . ALA A 1 86 ? 11.104 -6.895 -10.187 1.00 76.81 86 ALA A N 1
ATOM 678 C CA . ALA A 1 86 ? 11.392 -8.199 -9.588 1.00 76.81 86 ALA A CA 1
ATOM 679 C C . ALA A 1 86 ? 11.586 -9.265 -10.691 1.00 76.81 86 ALA A C 1
ATOM 681 O O . ALA A 1 86 ? 10.589 -9.741 -11.234 1.00 76.81 86 ALA A O 1
ATOM 682 N N . PRO A 1 87 ? 12.828 -9.688 -11.013 1.00 61.59 87 PRO A N 1
ATOM 683 C CA . PRO A 1 87 ? 13.104 -10.536 -12.180 1.00 61.59 87 PRO A CA 1
ATOM 684 C C . PRO A 1 87 ? 12.590 -11.978 -12.059 1.00 61.59 87 PRO A C 1
ATOM 686 O O . PRO A 1 87 ? 12.312 -12.615 -13.067 1.00 61.59 87 PRO A O 1
ATOM 689 N N . VAL A 1 88 ? 12.470 -12.509 -10.837 1.00 56.44 88 VAL A N 1
ATOM 690 C CA . VAL A 1 88 ? 12.179 -13.941 -10.589 1.00 56.44 88 VAL A CA 1
ATOM 691 C C . VAL A 1 88 ? 10.798 -14.162 -9.959 1.00 56.44 88 VAL A C 1
ATOM 693 O O . VAL A 1 88 ? 10.287 -15.276 -9.925 1.00 56.44 88 VAL A O 1
ATOM 696 N N . ALA A 1 89 ? 10.153 -13.099 -9.486 1.00 55.81 89 ALA A N 1
ATOM 697 C CA . ALA A 1 89 ? 8.858 -13.178 -8.830 1.00 55.81 89 ALA A CA 1
ATOM 698 C C . ALA A 1 89 ? 8.015 -11.982 -9.260 1.00 55.81 89 ALA A C 1
ATOM 700 O O . ALA A 1 89 ? 7.978 -10.948 -8.591 1.00 55.81 89 ALA A O 1
ATOM 701 N N . ALA A 1 90 ? 7.360 -12.130 -10.411 1.00 65.06 90 ALA A N 1
ATOM 702 C CA . ALA A 1 90 ? 6.407 -11.168 -10.943 1.00 65.06 90 ALA A CA 1
ATOM 703 C C . ALA A 1 90 ? 5.130 -11.159 -10.083 1.00 65.06 90 ALA A C 1
ATOM 705 O O . ALA A 1 90 ? 4.045 -11.504 -10.542 1.00 65.06 90 ALA A O 1
ATOM 706 N N . TYR A 1 91 ? 5.245 -10.758 -8.812 1.00 81.06 91 TYR A N 1
ATOM 707 C CA . TYR A 1 91 ? 4.117 -10.616 -7.889 1.00 81.06 91 TYR A CA 1
ATOM 708 C C . TYR A 1 91 ? 3.055 -9.651 -8.430 1.00 81.06 91 TYR A C 1
ATOM 710 O O . TYR A 1 91 ? 1.890 -9.727 -8.046 1.00 81.06 91 TYR A O 1
ATOM 718 N N . CYS A 1 92 ? 3.434 -8.793 -9.383 1.00 87.50 92 CYS A N 1
ATOM 719 C CA . CY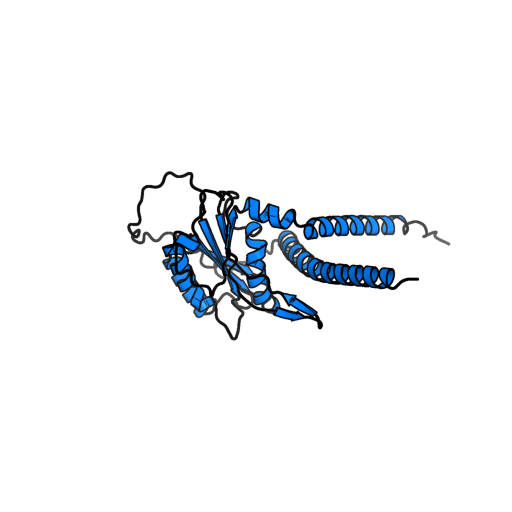S A 1 92 ? 2.532 -7.935 -10.135 1.00 87.50 92 CYS A CA 1
ATOM 720 C C . CYS A 1 92 ? 1.416 -8.739 -10.818 1.00 87.50 92 CYS A C 1
ATOM 722 O O . CYS A 1 92 ? 0.284 -8.264 -10.860 1.00 87.50 92 CYS A O 1
ATOM 724 N N . PHE A 1 93 ? 1.678 -9.980 -11.241 1.00 86.62 93 PHE A N 1
ATOM 725 C CA . PHE A 1 93 ? 0.672 -10.877 -11.809 1.00 86.62 93 PHE A CA 1
ATOM 726 C C . PHE A 1 93 ? -0.462 -11.209 -10.826 1.00 86.62 93 PHE A C 1
ATOM 728 O O . PHE A 1 93 ? -1.615 -11.321 -11.234 1.00 86.62 93 PHE A O 1
ATOM 735 N N . TYR A 1 94 ? -0.173 -11.319 -9.525 1.00 90.50 94 TYR A N 1
ATOM 736 C CA . TYR A 1 94 ? -1.193 -11.610 -8.512 1.00 90.50 94 TYR A CA 1
ATOM 737 C C . TYR A 1 94 ? -2.029 -10.389 -8.138 1.00 90.50 94 TYR A C 1
ATOM 739 O O . TYR A 1 94 ? -3.145 -10.539 -7.637 1.00 90.50 94 TYR A O 1
ATOM 747 N N . THR A 1 95 ? -1.529 -9.178 -8.399 1.00 94.12 95 THR A N 1
ATOM 748 C CA . THR A 1 95 ? -2.169 -7.946 -7.923 1.00 94.12 95 THR A CA 1
ATOM 749 C C . THR A 1 95 ? -3.642 -7.805 -8.323 1.00 94.12 95 THR A C 1
ATOM 751 O O . THR A 1 95 ? -4.421 -7.441 -7.441 1.00 94.12 95 THR A O 1
ATOM 754 N N . PRO A 1 96 ? -4.106 -8.177 -9.537 1.00 96.06 96 PRO A N 1
ATOM 755 C CA . PRO A 1 96 ? -5.527 -8.082 -9.860 1.00 96.06 96 PRO A CA 1
ATOM 756 C C . PRO A 1 96 ? -6.384 -9.083 -9.077 1.00 96.06 96 PRO A C 1
ATOM 758 O O . PRO A 1 96 ? -7.488 -8.749 -8.643 1.00 96.06 96 PRO A O 1
ATOM 761 N N . ILE A 1 97 ? -5.867 -10.294 -8.847 1.00 95.56 97 ILE A N 1
ATOM 762 C CA . ILE A 1 97 ? -6.545 -11.338 -8.067 1.00 95.56 97 ILE A CA 1
ATOM 763 C C . ILE A 1 97 ? -6.685 -10.883 -6.610 1.00 95.56 97 ILE A C 1
ATOM 765 O O . ILE A 1 97 ? -7.771 -10.964 -6.032 1.00 95.56 97 ILE A O 1
ATOM 769 N N . ILE A 1 98 ? -5.612 -10.338 -6.030 1.00 95.44 98 ILE A N 1
ATOM 770 C CA . ILE A 1 98 ? -5.619 -9.804 -4.663 1.00 95.44 98 ILE A CA 1
ATOM 771 C C . ILE A 1 98 ? -6.551 -8.592 -4.548 1.00 95.44 98 ILE A C 1
ATOM 773 O O . ILE A 1 98 ? -7.341 -8.515 -3.605 1.00 95.44 98 ILE A O 1
ATOM 777 N N . THR A 1 99 ? -6.548 -7.687 -5.532 1.00 96.88 99 THR A N 1
ATOM 778 C CA . THR A 1 99 ? -7.503 -6.570 -5.621 1.00 96.88 99 THR A CA 1
ATOM 779 C C . THR A 1 99 ? -8.941 -7.071 -5.577 1.00 96.88 99 THR A C 1
ATOM 781 O O . THR A 1 99 ? -9.731 -6.597 -4.756 1.00 96.88 99 THR A O 1
ATOM 784 N N . PHE A 1 100 ? -9.287 -8.044 -6.422 1.00 96.94 100 PHE A N 1
ATOM 785 C CA . PHE A 1 100 ? -10.630 -8.616 -6.460 1.00 96.94 100 PHE A CA 1
ATOM 786 C C . PHE A 1 100 ? -11.015 -9.260 -5.122 1.00 96.94 100 PHE A C 1
ATOM 788 O O . PHE A 1 100 ? -12.123 -9.053 -4.619 1.00 96.94 100 PHE A O 1
ATOM 795 N N . ALA A 1 101 ? -10.085 -9.984 -4.498 1.00 96.00 101 ALA A N 1
ATOM 796 C CA . ALA A 1 101 ? -10.312 -10.630 -3.214 1.00 96.00 101 ALA A CA 1
ATOM 797 C C . ALA A 1 101 ? -10.618 -9.622 -2.097 1.00 96.00 101 ALA A C 1
ATOM 799 O O . ALA A 1 101 ? -11.599 -9.803 -1.378 1.00 96.00 101 ALA A O 1
ATOM 800 N N . TRP A 1 102 ? -9.858 -8.530 -1.986 1.00 95.88 102 TRP A N 1
ATOM 801 C CA . TRP A 1 102 ? -10.134 -7.470 -1.008 1.00 95.88 102 TRP A CA 1
ATOM 802 C C . TRP A 1 102 ? -11.449 -6.739 -1.283 1.00 95.88 102 TRP A C 1
ATOM 804 O O . TRP A 1 102 ? -12.224 -6.493 -0.352 1.00 95.88 102 TRP A O 1
ATOM 814 N N . ARG A 1 103 ? -11.752 -6.463 -2.557 1.00 95.69 103 ARG A N 1
ATOM 815 C CA . ARG A 1 103 ? -13.024 -5.853 -2.975 1.00 95.69 103 ARG A CA 1
ATOM 816 C C . ARG A 1 103 ? -14.223 -6.701 -2.555 1.00 95.69 103 ARG A C 1
ATOM 818 O O . ARG A 1 103 ? -15.179 -6.158 -2.003 1.00 95.69 103 ARG A O 1
ATOM 825 N N . ARG A 1 104 ? -14.150 -8.028 -2.710 1.00 95.12 104 ARG A N 1
ATOM 826 C CA . ARG A 1 104 ? -15.181 -8.977 -2.242 1.00 95.12 104 ARG A CA 1
ATOM 827 C C . ARG A 1 104 ? -15.430 -8.889 -0.731 1.00 95.12 104 ARG A C 1
ATOM 829 O O . ARG A 1 104 ? -16.554 -9.106 -0.288 1.00 95.12 104 ARG A O 1
ATOM 836 N N . LEU A 1 105 ? -14.412 -8.549 0.062 1.00 93.38 105 LEU A N 1
ATOM 837 C CA . LEU A 1 105 ? -14.540 -8.376 1.516 1.00 93.38 105 LEU A CA 1
ATOM 838 C C . LEU A 1 105 ? -15.037 -6.980 1.933 1.00 93.38 105 LEU A C 1
ATOM 840 O O . LEU A 1 105 ? -15.271 -6.742 3.119 1.00 93.38 105 LEU A O 1
ATOM 844 N N . GLY A 1 106 ? -15.251 -6.076 0.973 1.00 93.19 106 GLY A N 1
ATOM 845 C CA . GLY A 1 106 ? -15.740 -4.717 1.205 1.00 93.19 106 GLY A CA 1
ATOM 846 C C . GLY A 1 106 ? -14.643 -3.666 1.383 1.00 93.19 106 GLY A C 1
ATOM 847 O O . GLY A 1 106 ? -14.957 -2.550 1.791 1.00 93.19 106 GLY A O 1
ATOM 848 N N . TYR A 1 107 ? -13.388 -4.000 1.074 1.00 94.81 107 TYR A N 1
ATOM 849 C CA . TYR A 1 107 ? -12.271 -3.056 1.089 1.00 94.81 107 TYR A CA 1
ATOM 850 C C . TYR A 1 107 ? -12.050 -2.431 -0.278 1.00 94.81 107 TYR A C 1
ATOM 852 O O . TYR A 1 107 ? -12.123 -3.100 -1.306 1.00 94.81 107 TYR A O 1
ATOM 860 N N . GLN A 1 108 ? -11.681 -1.157 -0.292 1.00 96.44 108 GLN A N 1
ATOM 861 C CA . GLN A 1 108 ? -11.148 -0.507 -1.476 1.00 96.44 108 GLN A CA 1
ATOM 862 C C . GLN A 1 108 ? -9.658 -0.851 -1.614 1.00 96.44 108 GLN A C 1
ATOM 864 O O . GLN A 1 108 ? -8.834 -0.409 -0.819 1.00 96.44 108 GLN A O 1
ATOM 869 N N . ALA A 1 109 ? -9.298 -1.665 -2.604 1.00 96.94 109 ALA A N 1
ATOM 870 C CA . ALA A 1 109 ? -7.907 -2.064 -2.800 1.00 96.94 109 ALA A CA 1
ATOM 871 C C . ALA A 1 109 ? -7.080 -0.927 -3.423 1.00 96.94 109 ALA A C 1
ATOM 873 O O . ALA A 1 109 ? -7.515 -0.307 -4.399 1.00 96.94 109 ALA A O 1
ATOM 874 N N . ILE A 1 110 ? -5.886 -0.690 -2.880 1.00 97.19 110 ILE A N 1
ATOM 875 C CA . ILE A 1 110 ? -4.868 0.219 -3.407 1.00 97.19 110 ILE A CA 1
ATOM 876 C C . ILE A 1 110 ? -3.610 -0.599 -3.685 1.00 97.19 110 ILE A C 1
ATOM 878 O O . ILE A 1 110 ? -3.019 -1.179 -2.772 1.00 97.19 110 ILE A O 1
ATOM 882 N N . VAL A 1 111 ? -3.199 -0.612 -4.946 1.00 96.38 111 VAL A N 1
ATOM 883 C CA . VAL A 1 111 ? -1.998 -1.291 -5.425 1.00 96.38 111 VAL A CA 1
ATOM 884 C C . VAL A 1 111 ? -0.940 -0.230 -5.679 1.00 96.38 111 VAL A C 1
ATOM 886 O O . VAL A 1 111 ? -1.148 0.671 -6.494 1.00 96.38 111 VAL A O 1
ATOM 889 N N . ILE A 1 112 ? 0.194 -0.329 -4.993 1.00 95.62 112 ILE A N 1
ATOM 890 C CA . ILE A 1 112 ? 1.320 0.583 -5.188 1.00 95.62 112 ILE A CA 1
ATOM 891 C C . ILE A 1 112 ? 2.402 -0.133 -5.995 1.00 95.62 112 ILE A C 1
ATOM 893 O O . ILE A 1 112 ? 3.103 -0.996 -5.469 1.00 95.62 112 ILE A O 1
ATOM 897 N N . PHE A 1 113 ? 2.545 0.216 -7.270 1.00 94.62 113 PHE A N 1
ATOM 898 C CA . PHE A 1 113 ? 3.655 -0.263 -8.088 1.00 94.62 113 PHE A CA 1
ATOM 899 C C . PHE A 1 113 ? 4.901 0.569 -7.808 1.00 94.62 113 PHE A C 1
ATOM 901 O O . PHE A 1 113 ? 4.859 1.795 -7.865 1.00 94.62 113 PHE A O 1
ATOM 908 N N . VAL A 1 114 ? 6.007 -0.101 -7.510 1.00 94.12 114 VAL A N 1
ATOM 909 C CA . VAL A 1 114 ? 7.265 0.516 -7.087 1.00 94.12 114 VAL A CA 1
ATOM 910 C C . VAL A 1 114 ? 8.363 0.150 -8.073 1.00 94.12 114 VAL A C 1
ATOM 912 O O . VAL A 1 114 ? 8.566 -1.033 -8.343 1.00 94.12 114 VAL A O 1
ATOM 915 N N . GLY A 1 115 ? 9.100 1.136 -8.572 1.00 93.12 115 GLY A N 1
ATOM 916 C CA . GLY A 1 115 ? 10.302 0.898 -9.368 1.00 93.12 115 GLY A CA 1
ATOM 917 C C . GLY A 1 115 ? 10.644 2.048 -10.295 1.00 93.12 115 GLY A C 1
ATOM 918 O O . GLY A 1 115 ? 10.145 3.165 -10.125 1.00 93.12 115 GLY A O 1
ATOM 919 N N . ASP A 1 116 ? 11.514 1.761 -11.260 1.00 91.81 116 ASP A N 1
ATOM 920 C CA . ASP A 1 116 ? 11.983 2.769 -12.199 1.00 91.81 116 ASP A CA 1
ATOM 921 C C . ASP A 1 116 ? 11.085 2.842 -13.435 1.00 91.81 116 ASP A C 1
ATOM 923 O O . ASP A 1 116 ? 11.253 2.102 -14.402 1.00 91.81 116 ASP A O 1
ATOM 927 N N . PHE A 1 117 ? 10.124 3.765 -13.418 1.00 88.94 117 PHE A N 1
ATOM 928 C CA . PHE A 1 117 ? 9.240 3.993 -14.559 1.00 88.94 117 PHE A CA 1
ATOM 929 C C . PHE A 1 117 ? 9.884 4.852 -15.654 1.00 88.94 117 PHE A C 1
ATOM 931 O O . PHE A 1 117 ? 9.361 4.901 -16.767 1.00 88.94 117 PHE A O 1
ATOM 938 N N . LYS A 1 118 ? 11.015 5.516 -15.374 1.00 88.38 118 LYS A N 1
ATOM 939 C CA . LYS A 1 118 ? 11.765 6.294 -16.371 1.00 88.38 118 LYS A CA 1
ATOM 940 C C . LYS A 1 118 ? 12.573 5.372 -17.276 1.00 88.38 118 LYS A C 1
ATOM 942 O O . LYS A 1 118 ? 12.548 5.565 -18.488 1.00 88.38 118 LYS A O 1
ATOM 947 N N . ALA A 1 119 ? 13.200 4.338 -16.708 1.00 81.62 119 ALA A N 1
ATOM 948 C CA . ALA A 1 119 ? 13.927 3.307 -17.460 1.00 81.62 119 ALA A CA 1
ATOM 949 C C . ALA A 1 119 ? 13.047 2.568 -18.484 1.00 81.62 119 ALA A C 1
ATOM 951 O O . ALA A 1 119 ? 13.540 2.043 -19.478 1.00 81.62 119 ALA A O 1
ATOM 952 N N . LEU A 1 120 ? 11.728 2.577 -18.280 1.00 78.25 120 LEU A N 1
ATOM 953 C CA . LEU A 1 120 ? 10.755 1.995 -19.200 1.00 78.25 120 LEU A CA 1
ATOM 954 C C . LEU A 1 120 ? 10.548 2.813 -20.490 1.00 78.25 120 LEU A C 1
ATOM 956 O O . LEU A 1 120 ? 9.759 2.406 -21.340 1.00 78.25 120 LEU A O 1
ATOM 960 N N . ASN A 1 121 ? 11.211 3.967 -20.657 1.00 75.69 121 ASN A N 1
ATOM 961 C CA . ASN A 1 121 ? 11.100 4.839 -21.838 1.00 75.69 121 ASN A CA 1
ATOM 962 C C . ASN A 1 121 ? 9.639 5.133 -22.239 1.00 75.69 121 ASN A C 1
ATOM 964 O O . ASN A 1 121 ? 9.284 5.167 -23.416 1.00 75.69 121 ASN A O 1
ATOM 968 N N . GLY A 1 122 ? 8.761 5.293 -21.245 1.00 69.31 122 GLY A N 1
ATOM 969 C CA . GLY A 1 122 ? 7.332 5.546 -21.451 1.00 69.31 122 GLY A CA 1
ATOM 970 C C . GLY A 1 122 ? 6.492 4.328 -21.858 1.00 69.31 122 GLY A C 1
ATOM 971 O O . GLY A 1 122 ? 5.273 4.459 -21.958 1.00 69.31 122 GLY A O 1
ATOM 972 N N . THR A 1 123 ? 7.087 3.145 -22.044 1.00 71.94 123 THR A N 1
ATOM 973 C CA . THR A 1 123 ? 6.362 1.912 -22.386 1.00 71.94 123 THR A CA 1
ATOM 974 C C . THR A 1 123 ? 6.275 0.997 -21.172 1.00 71.94 123 THR A C 1
ATOM 976 O O . THR A 1 123 ? 7.257 0.387 -20.760 1.00 71.94 123 THR A O 1
ATOM 979 N N . GLN A 1 124 ? 5.082 0.873 -20.588 1.00 77.19 124 GLN A N 1
ATOM 980 C CA . GLN A 1 124 ? 4.868 -0.104 -19.522 1.00 77.19 124 GLN A CA 1
ATOM 981 C C . GLN A 1 124 ? 5.042 -1.529 -20.071 1.00 77.19 124 GLN A C 1
ATOM 983 O O . GLN A 1 124 ? 4.445 -1.838 -21.105 1.00 77.19 124 GLN A O 1
ATOM 988 N N . PRO A 1 125 ? 5.786 -2.415 -19.381 1.00 82.62 125 PRO A N 1
ATOM 989 C CA . PRO A 1 125 ? 5.819 -3.828 -19.721 1.00 82.62 125 PRO A CA 1
ATOM 990 C C . PRO A 1 125 ? 4.400 -4.395 -19.788 1.00 82.62 125 PRO A C 1
ATOM 992 O O . PRO A 1 125 ? 3.562 -4.062 -18.943 1.00 82.62 125 PRO A O 1
ATOM 995 N N . ASP A 1 126 ? 4.136 -5.285 -20.747 1.00 85.19 126 ASP A N 1
ATOM 996 C CA . ASP A 1 126 ? 2.788 -5.815 -20.989 1.00 85.19 126 ASP A CA 1
ATOM 997 C C . ASP A 1 126 ? 2.137 -6.404 -19.738 1.00 85.19 126 ASP A C 1
ATOM 999 O O . ASP A 1 126 ? 0.948 -6.208 -19.504 1.00 85.19 126 ASP A O 1
ATOM 1003 N N . HIS A 1 127 ? 2.916 -7.071 -18.888 1.00 84.56 127 HIS A N 1
ATOM 1004 C CA . HIS A 1 127 ? 2.404 -7.647 -17.651 1.00 84.56 127 HIS A CA 1
ATOM 1005 C C . HIS A 1 127 ? 1.946 -6.580 -16.637 1.00 84.56 127 HIS A C 1
ATOM 1007 O O . HIS A 1 127 ? 0.950 -6.793 -15.948 1.00 84.56 127 HIS A O 1
ATOM 1013 N N . ILE A 1 128 ? 2.613 -5.419 -16.565 1.00 88.88 128 ILE A N 1
ATOM 1014 C CA . ILE A 1 128 ? 2.173 -4.292 -15.726 1.00 88.88 128 ILE A CA 1
ATOM 1015 C C . ILE A 1 128 ? 0.922 -3.666 -16.328 1.00 88.88 128 ILE A C 1
ATOM 1017 O O . ILE A 1 128 ? -0.053 -3.458 -15.610 1.00 88.88 128 ILE A O 1
ATOM 1021 N N . ARG A 1 129 ? 0.914 -3.430 -17.644 1.00 90.12 129 ARG A N 1
ATOM 1022 C CA . ARG A 1 129 ? -0.242 -2.874 -18.357 1.00 90.12 129 ARG A CA 1
ATOM 1023 C C . ARG A 1 129 ? -1.494 -3.729 -18.142 1.00 90.12 129 ARG A C 1
ATOM 1025 O O . ARG A 1 129 ? -2.538 -3.202 -17.765 1.00 90.12 129 ARG A O 1
ATOM 1032 N N . LEU A 1 130 ? -1.375 -5.045 -18.324 1.00 91.31 130 LEU A N 1
ATOM 1033 C CA . LEU A 1 130 ? -2.455 -6.005 -18.087 1.00 91.31 130 LEU A CA 1
ATOM 1034 C C . LEU A 1 130 ? -2.888 -6.020 -16.618 1.00 91.31 130 LEU A C 1
ATOM 1036 O O . LEU A 1 130 ? -4.085 -6.029 -16.333 1.00 91.31 130 LEU A O 1
ATOM 1040 N N . ALA A 1 131 ? -1.943 -5.990 -15.673 1.00 93.25 131 ALA A N 1
ATOM 1041 C CA . ALA A 1 131 ? -2.282 -5.929 -14.256 1.00 93.25 131 ALA A CA 1
ATOM 1042 C C . ALA A 1 131 ? -3.089 -4.663 -13.928 1.00 93.25 131 ALA A C 1
ATOM 1044 O O . ALA A 1 131 ? -4.140 -4.754 -13.298 1.00 93.25 131 ALA A O 1
ATOM 1045 N N . VAL A 1 132 ? -2.642 -3.497 -14.402 1.00 94.12 132 VAL A N 1
ATOM 1046 C CA . VAL A 1 132 ? -3.326 -2.208 -14.220 1.00 94.12 132 VAL A CA 1
ATOM 1047 C C . VAL A 1 132 ? -4.738 -2.248 -14.799 1.00 94.12 132 VAL A C 1
ATOM 1049 O O . VAL A 1 132 ? -5.681 -1.889 -14.097 1.00 94.12 132 VAL A O 1
ATOM 1052 N N . GLU A 1 133 ? -4.904 -2.745 -16.027 1.00 95.38 133 GLU A N 1
ATOM 1053 C CA . GLU A 1 133 ? -6.212 -2.888 -16.676 1.00 95.38 133 GLU A CA 1
ATOM 1054 C C . GLU A 1 133 ? -7.197 -3.679 -15.800 1.00 95.38 133 GLU A C 1
ATOM 1056 O O . GLU A 1 133 ? -8.311 -3.222 -15.522 1.00 95.38 133 GLU A O 1
ATOM 1061 N N . TRP A 1 134 ? -6.775 -4.844 -15.302 1.00 97.00 134 TRP A N 1
ATOM 1062 C CA . TRP A 1 134 ? -7.625 -5.688 -14.466 1.00 97.00 134 TRP A CA 1
ATOM 1063 C C . TRP A 1 134 ? -7.868 -5.105 -13.073 1.00 97.00 134 TRP A C 1
ATOM 1065 O O . TRP A 1 134 ? -8.996 -5.176 -12.582 1.00 97.00 134 TRP A O 1
ATOM 1075 N N . ILE A 1 135 ? -6.864 -4.483 -12.446 1.00 97.38 135 ILE A N 1
ATOM 1076 C CA . ILE A 1 135 ? -7.039 -3.774 -11.169 1.00 97.38 135 ILE A CA 1
ATOM 1077 C C . ILE A 1 135 ? -8.125 -2.707 -11.317 1.00 97.38 135 ILE A C 1
ATOM 1079 O O . ILE A 1 135 ? -9.060 -2.673 -10.514 1.00 97.38 135 ILE A O 1
ATOM 1083 N N . THR A 1 136 ? -8.043 -1.871 -12.354 1.00 96.56 136 THR A N 1
ATOM 1084 C CA . THR A 1 136 ? -9.029 -0.819 -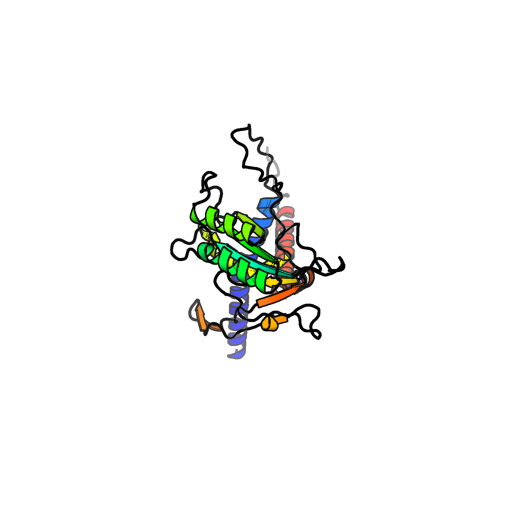12.625 1.00 96.56 136 THR A CA 1
ATOM 1085 C C . THR A 1 136 ? -10.407 -1.411 -12.908 1.00 96.56 136 THR A C 1
ATOM 1087 O O . THR A 1 136 ? -11.401 -0.932 -12.362 1.00 96.56 136 THR A O 1
ATOM 1090 N N . ARG A 1 137 ? -10.490 -2.503 -13.679 1.00 96.94 137 ARG A N 1
ATOM 1091 C CA . ARG A 1 137 ? -11.753 -3.208 -13.955 1.00 96.94 137 ARG A CA 1
ATOM 1092 C C . ARG A 1 137 ? -12.418 -3.759 -12.692 1.00 96.94 137 ARG A C 1
ATOM 1094 O O . ARG A 1 137 ? -13.642 -3.731 -12.588 1.00 96.94 137 ARG A O 1
ATOM 1101 N N . PHE A 1 138 ? -11.639 -4.218 -11.715 1.00 96.62 138 PHE A N 1
ATOM 1102 C CA . PHE A 1 138 ? -12.147 -4.642 -10.404 1.00 96.62 138 PHE A CA 1
ATOM 1103 C C . PHE A 1 138 ? -12.437 -3.472 -9.450 1.00 96.62 138 PHE A C 1
ATOM 1105 O O . PHE A 1 138 ? -12.843 -3.678 -8.299 1.00 96.62 138 PHE A O 1
ATOM 1112 N N . GLY A 1 139 ? -12.272 -2.239 -9.928 1.00 95.62 139 GLY A N 1
ATOM 1113 C CA . GLY A 1 139 ? -12.475 -1.022 -9.162 1.00 95.62 139 GLY A CA 1
ATOM 1114 C C . GLY A 1 139 ? -11.407 -0.825 -8.096 1.00 95.62 139 GLY A C 1
ATOM 1115 O O . GLY A 1 139 ? -11.726 -0.269 -7.055 1.00 95.62 139 GLY A O 1
ATOM 1116 N N . GLY A 1 140 ? -10.187 -1.328 -8.295 1.00 97.00 140 GLY A N 1
ATOM 1117 C CA . GLY A 1 140 ? -9.016 -1.005 -7.482 1.00 97.00 140 GLY A CA 1
ATOM 1118 C C . GLY A 1 140 ? -8.395 0.338 -7.875 1.00 97.00 140 GLY A C 1
ATOM 1119 O O . GLY A 1 140 ? -8.686 0.892 -8.933 1.00 97.00 140 GLY A O 1
ATOM 1120 N N . ILE A 1 141 ? -7.533 0.864 -7.008 1.00 96.75 141 ILE A N 1
ATOM 1121 C CA . ILE A 1 141 ? -6.778 2.100 -7.238 1.00 96.75 141 ILE A CA 1
ATOM 1122 C C . ILE A 1 141 ? -5.318 1.728 -7.471 1.00 96.75 141 ILE A C 1
ATOM 1124 O O . ILE A 1 141 ? -4.745 0.979 -6.682 1.00 96.75 141 ILE A O 1
ATOM 1128 N N . VAL A 1 142 ? -4.713 2.266 -8.526 1.00 95.94 142 VAL A N 1
ATOM 1129 C CA . VAL A 1 142 ? -3.285 2.097 -8.811 1.00 95.94 142 VAL A CA 1
ATOM 1130 C C . VAL A 1 142 ? -2.543 3.377 -8.447 1.00 95.94 142 VAL A C 1
ATOM 1132 O O . VAL A 1 142 ? -2.968 4.473 -8.806 1.00 95.94 142 VAL A O 1
ATOM 1135 N N . HIS A 1 143 ? -1.419 3.234 -7.753 1.00 94.88 143 HIS A N 1
ATOM 1136 C CA . HIS A 1 143 ? -0.481 4.314 -7.482 1.00 94.88 143 HIS A CA 1
ATOM 1137 C C . HIS A 1 143 ? 0.925 3.895 -7.915 1.00 94.88 143 HIS A C 1
ATOM 1139 O O . HIS A 1 143 ? 1.342 2.766 -7.665 1.00 94.88 143 HIS A O 1
ATOM 1145 N N . TYR A 1 144 ? 1.656 4.804 -8.553 1.00 93.38 144 TYR A N 1
ATOM 1146 C CA . TYR A 1 144 ? 3.027 4.565 -8.996 1.00 93.38 144 TYR A CA 1
ATOM 1147 C C . TYR A 1 144 ? 3.997 5.281 -8.062 1.00 93.38 144 TYR A C 1
ATOM 1149 O O . TYR A 1 144 ? 3.851 6.475 -7.807 1.00 93.38 144 TYR A O 1
ATOM 1157 N N . PHE A 1 145 ? 4.993 4.554 -7.572 1.00 93.88 145 PHE A N 1
ATOM 1158 C CA . PHE A 1 145 ? 6.046 5.070 -6.713 1.00 93.88 145 PHE A CA 1
ATOM 1159 C C . PHE A 1 145 ? 7.390 4.942 -7.431 1.00 93.88 145 PHE A C 1
ATOM 1161 O O . PHE A 1 145 ? 7.961 3.852 -7.516 1.00 93.88 145 PHE A O 1
ATOM 1168 N N . GLN A 1 146 ? 7.881 6.060 -7.963 1.00 93.94 146 GLN A N 1
ATOM 1169 C CA . GLN A 1 146 ? 9.156 6.112 -8.675 1.00 93.94 146 GLN A CA 1
ATOM 1170 C C . GLN A 1 146 ? 10.327 5.909 -7.708 1.00 93.94 146 GLN A C 1
ATOM 1172 O O . GLN A 1 146 ? 10.471 6.638 -6.726 1.00 93.94 146 GLN A O 1
ATOM 1177 N N . CYS A 1 147 ? 11.212 4.972 -8.028 1.00 93.81 147 CYS A N 1
ATOM 1178 C CA . CYS A 1 147 ? 12.506 4.817 -7.372 1.00 93.81 147 CYS A CA 1
ATOM 1179 C C . CYS A 1 147 ? 13.520 4.165 -8.316 1.00 93.81 147 CYS A C 1
ATOM 1181 O O . CYS A 1 147 ? 13.161 3.718 -9.397 1.00 93.81 147 CYS A O 1
ATOM 1183 N N . ASP A 1 148 ? 14.779 4.095 -7.896 1.00 92.56 148 ASP A N 1
ATOM 1184 C CA . ASP A 1 148 ? 15.782 3.273 -8.575 1.00 92.56 148 ASP A CA 1
ATOM 1185 C C . ASP A 1 148 ? 15.419 1.779 -8.444 1.00 92.56 148 ASP A C 1
ATOM 1187 O O . ASP A 1 148 ? 14.938 1.331 -7.391 1.00 92.56 148 ASP A O 1
ATOM 1191 N N . GLU A 1 149 ? 15.637 1.017 -9.515 1.00 90.50 149 GLU A N 1
ATOM 1192 C CA . GLU A 1 149 ? 15.395 -0.426 -9.594 1.00 90.50 149 GLU A CA 1
ATOM 1193 C C . GLU A 1 149 ? 16.052 -1.196 -8.436 1.00 90.50 149 GLU A C 1
ATOM 1195 O O . GLU A 1 149 ? 15.405 -2.049 -7.818 1.00 90.50 149 GLU A O 1
ATOM 1200 N N . ALA A 1 150 ? 17.278 -0.834 -8.046 1.00 90.94 150 ALA A N 1
ATOM 1201 C CA . ALA A 1 150 ? 18.022 -1.490 -6.971 1.00 90.94 150 ALA A CA 1
ATOM 1202 C C . ALA A 1 150 ? 17.318 -1.398 -5.603 1.00 90.94 150 ALA A C 1
ATOM 1204 O O . ALA A 1 150 ? 17.563 -2.213 -4.707 1.00 90.94 150 ALA A O 1
ATOM 1205 N N . TYR A 1 151 ? 16.419 -0.424 -5.423 1.00 91.94 151 TYR A N 1
ATOM 1206 C CA . TYR A 1 151 ? 15.660 -0.233 -4.188 1.00 91.94 151 TYR A CA 1
ATOM 1207 C C . TYR A 1 151 ? 14.198 -0.670 -4.280 1.00 91.94 151 TYR A C 1
ATOM 1209 O O . TYR A 1 151 ? 13.546 -0.745 -3.236 1.00 91.94 151 TYR A O 1
ATOM 1217 N N . ALA A 1 152 ? 13.685 -1.007 -5.465 1.00 91.38 152 ALA A N 1
ATOM 1218 C CA . ALA A 1 152 ? 12.260 -1.238 -5.697 1.00 91.38 152 ALA A CA 1
ATOM 1219 C C . ALA A 1 152 ? 11.663 -2.308 -4.769 1.00 91.38 152 ALA A C 1
ATOM 1221 O O . ALA A 1 152 ? 10.642 -2.083 -4.112 1.00 91.38 152 ALA A O 1
ATOM 1222 N N . ILE A 1 153 ? 12.356 -3.442 -4.612 1.00 89.50 153 ILE A N 1
ATOM 1223 C CA . ILE A 1 153 ? 11.932 -4.517 -3.703 1.00 89.50 153 ILE A CA 1
ATOM 1224 C C . ILE A 1 153 ? 11.902 -4.013 -2.256 1.00 89.50 153 ILE A C 1
ATOM 1226 O O . ILE A 1 153 ? 10.880 -4.130 -1.582 1.00 89.50 153 ILE A O 1
ATOM 1230 N N . LYS A 1 154 ? 12.986 -3.394 -1.777 1.00 90.50 154 LYS A N 1
ATOM 1231 C CA . LYS A 1 154 ? 13.075 -2.901 -0.394 1.00 90.50 154 LYS A CA 1
ATOM 1232 C C . LYS A 1 154 ? 12.006 -1.846 -0.105 1.00 90.50 154 LYS A C 1
ATOM 1234 O O . LYS A 1 154 ? 11.358 -1.908 0.935 1.00 90.50 154 LYS A O 1
ATOM 1239 N N . ILE A 1 155 ? 11.794 -0.907 -1.023 1.00 92.44 155 ILE A N 1
ATOM 1240 C CA . ILE A 1 155 ? 10.791 0.153 -0.886 1.00 92.44 155 ILE A CA 1
ATOM 1241 C C . ILE A 1 155 ? 9.379 -0.436 -0.887 1.00 92.44 155 ILE A C 1
ATOM 1243 O O . ILE A 1 155 ? 8.584 -0.053 -0.033 1.00 92.44 155 ILE A O 1
ATOM 1247 N N . SER A 1 156 ? 9.077 -1.416 -1.747 1.00 91.31 156 SER A N 1
ATOM 1248 C CA . SER A 1 156 ? 7.764 -2.080 -1.745 1.00 91.31 156 SER A CA 1
ATOM 1249 C C . SER A 1 156 ? 7.429 -2.708 -0.387 1.00 91.31 156 SER A C 1
ATOM 1251 O O . SER A 1 156 ? 6.324 -2.546 0.125 1.00 91.31 156 SER A O 1
ATOM 1253 N N . GLN A 1 157 ? 8.411 -3.330 0.268 1.00 88.44 157 GLN A N 1
ATOM 1254 C CA . GLN A 1 157 ? 8.224 -3.908 1.598 1.00 88.44 157 GLN A CA 1
ATOM 1255 C C . GLN A 1 157 ? 8.075 -2.816 2.674 1.00 88.44 157 GLN A C 1
ATOM 1257 O O . GLN A 1 157 ? 7.231 -2.945 3.565 1.00 88.44 157 GLN A O 1
ATOM 1262 N N . THR A 1 158 ? 8.863 -1.737 2.573 1.00 89.81 158 THR A N 1
ATOM 1263 C CA . THR A 1 158 ? 8.868 -0.588 3.496 1.00 89.81 158 THR A CA 1
ATOM 1264 C C . THR A 1 158 ? 7.579 0.230 3.432 1.00 89.81 158 THR A C 1
ATOM 1266 O O . THR A 1 158 ? 7.106 0.699 4.464 1.00 89.81 158 THR A O 1
ATOM 1269 N N . ILE A 1 159 ? 6.961 0.370 2.257 1.00 90.69 159 ILE A N 1
ATOM 1270 C CA . ILE A 1 159 ? 5.702 1.109 2.075 1.00 90.69 159 ILE A CA 1
ATOM 1271 C C . ILE A 1 159 ? 4.603 0.599 3.010 1.00 90.69 159 ILE A C 1
ATOM 1273 O O . ILE A 1 159 ? 3.854 1.407 3.553 1.00 90.69 159 ILE A O 1
ATOM 1277 N N . ARG A 1 160 ? 4.549 -0.709 3.290 1.00 85.56 160 ARG A N 1
ATOM 1278 C CA . ARG A 1 160 ? 3.586 -1.275 4.250 1.00 85.56 160 ARG A CA 1
ATOM 1279 C C . ARG A 1 160 ? 3.757 -0.707 5.659 1.00 85.56 160 ARG A C 1
ATOM 1281 O O . ARG A 1 160 ? 2.784 -0.612 6.384 1.00 85.56 160 ARG A O 1
ATOM 1288 N N . VAL A 1 161 ? 4.962 -0.310 6.060 1.00 84.81 161 VAL A N 1
ATOM 1289 C CA . VAL A 1 161 ? 5.220 0.289 7.381 1.00 84.81 161 VAL A CA 1
ATOM 1290 C C . VAL A 1 161 ? 4.891 1.783 7.387 1.00 84.81 161 VAL A C 1
ATOM 1292 O O . VAL A 1 161 ? 4.458 2.321 8.403 1.00 84.81 161 VAL A O 1
ATOM 1295 N N . PHE A 1 162 ? 5.059 2.462 6.253 1.00 89.25 162 PHE A N 1
ATOM 1296 C CA . PHE A 1 162 ? 4.928 3.918 6.146 1.00 89.25 162 PHE A CA 1
ATOM 1297 C C . PHE A 1 162 ? 3.680 4.376 5.385 1.00 89.25 162 PHE A C 1
ATOM 1299 O O . PHE A 1 162 ? 3.577 5.548 5.026 1.00 89.25 162 PHE A O 1
ATOM 1306 N N . ILE A 1 163 ? 2.699 3.493 5.179 1.00 91.00 163 ILE A N 1
ATOM 1307 C CA . ILE A 1 163 ? 1.524 3.791 4.352 1.00 91.00 163 ILE A CA 1
ATOM 1308 C C . ILE A 1 163 ? 0.747 5.022 4.836 1.00 91.00 163 ILE A C 1
ATOM 1310 O O . ILE A 1 163 ? 0.259 5.803 4.023 1.00 91.00 163 ILE A O 1
ATOM 1314 N N . GLY A 1 164 ? 0.704 5.262 6.153 1.00 91.75 164 GLY A N 1
ATOM 1315 C CA . GLY A 1 164 ? 0.031 6.430 6.725 1.00 91.75 164 GLY A CA 1
ATOM 1316 C C . GLY A 1 164 ? 0.616 7.779 6.281 1.00 91.75 164 GLY A C 1
ATOM 1317 O O . GLY A 1 164 ? -0.092 8.791 6.313 1.00 91.75 164 GLY A O 1
ATOM 1318 N N . PHE A 1 165 ? 1.877 7.793 5.834 1.00 91.94 165 PHE A N 1
ATOM 1319 C CA . PHE A 1 165 ? 2.606 8.981 5.378 1.00 91.94 165 PHE A CA 1
ATOM 1320 C C . PHE A 1 165 ? 2.609 9.153 3.862 1.00 91.94 165 PHE A C 1
ATOM 1322 O O . PHE A 1 165 ? 3.010 10.214 3.391 1.00 91.94 165 PHE A O 1
ATOM 1329 N N . LEU A 1 166 ? 2.166 8.157 3.088 1.00 89.75 166 LEU A N 1
ATOM 1330 C CA . LEU A 1 166 ? 2.147 8.312 1.637 1.00 89.75 166 LEU A CA 1
ATOM 1331 C C . LEU A 1 166 ? 1.149 9.403 1.230 1.00 89.75 166 LEU A C 1
ATOM 1333 O O . LEU A 1 166 ? 0.036 9.429 1.766 1.00 89.75 166 LEU A O 1
ATOM 1337 N N . PRO A 1 167 ? 1.504 10.295 0.290 1.00 87.12 167 PRO A N 1
ATOM 1338 C CA . PRO A 1 167 ? 0.647 11.390 -0.150 1.00 87.12 167 PRO A CA 1
ATOM 1339 C C . PRO A 1 167 ? -0.444 10.876 -1.102 1.00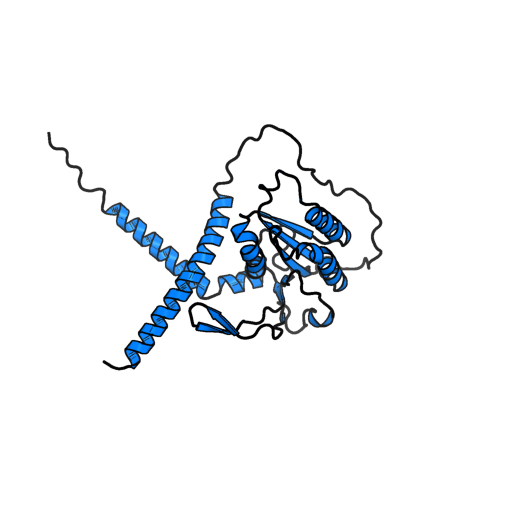 87.12 167 PRO A C 1
ATOM 1341 O O . PRO A 1 167 ? -0.431 11.135 -2.300 1.00 87.12 167 PRO A O 1
ATOM 1344 N N . LEU A 1 168 ? -1.393 10.108 -0.566 1.00 89.06 168 LEU A N 1
ATOM 1345 C CA . LEU A 1 168 ? -2.525 9.561 -1.312 1.00 89.06 168 LEU A CA 1
ATOM 1346 C C . LEU A 1 168 ? -3.717 10.530 -1.187 1.00 89.06 168 LEU A C 1
ATOM 1348 O O . LEU A 1 168 ? -4.326 10.583 -0.114 1.00 89.06 168 LEU A O 1
ATOM 1352 N N . PRO A 1 169 ? -4.054 11.313 -2.236 1.00 88.88 169 PRO A N 1
ATOM 1353 C CA . PRO A 1 169 ? -5.004 12.433 -2.142 1.00 88.88 169 PRO A CA 1
ATOM 1354 C C . PRO A 1 169 ? -6.454 11.998 -1.894 1.00 88.88 169 PRO A C 1
ATOM 1356 O O . PRO A 1 169 ? -7.288 12.800 -1.498 1.00 88.88 169 PRO A O 1
ATOM 1359 N N . PHE A 1 170 ? -6.763 10.723 -2.119 1.00 89.56 170 PHE A N 1
ATOM 1360 C CA . PHE A 1 170 ? -8.094 10.144 -1.935 1.00 89.56 170 PHE A CA 1
ATOM 1361 C C . PHE A 1 170 ? -8.301 9.507 -0.547 1.00 89.56 170 PHE A C 1
ATOM 1363 O O . PHE A 1 170 ? -9.369 8.949 -0.294 1.00 89.56 170 PHE A O 1
ATOM 1370 N N . ILE A 1 171 ? -7.296 9.559 0.337 1.00 93.31 171 ILE A N 1
ATOM 1371 C CA . ILE A 1 171 ? -7.354 8.995 1.692 1.00 93.31 171 ILE A CA 1
ATOM 1372 C C . ILE A 1 171 ? -7.387 10.121 2.722 1.00 93.31 171 ILE A C 1
ATOM 1374 O O . ILE A 1 171 ? -6.460 10.926 2.794 1.00 93.31 171 ILE A O 1
ATOM 1378 N N . ASN A 1 172 ? -8.388 10.110 3.593 1.00 94.62 172 ASN A N 1
ATOM 1379 C CA . ASN A 1 172 ? -8.508 11.033 4.715 1.00 94.62 172 ASN A CA 1
ATOM 1380 C C . ASN A 1 172 ? -7.871 10.472 5.996 1.00 94.62 172 ASN A C 1
ATOM 1382 O O . ASN A 1 172 ? -7.579 9.282 6.115 1.00 94.62 172 ASN A O 1
ATOM 1386 N N . ASP A 1 173 ? -7.678 11.332 6.991 1.00 93.50 173 ASP A N 1
ATOM 1387 C CA . ASP A 1 173 ? -7.079 10.959 8.278 1.00 93.50 173 ASP A CA 1
ATOM 1388 C C . ASP A 1 173 ? -7.912 9.970 9.101 1.00 93.50 173 ASP A C 1
ATOM 1390 O O . ASP A 1 173 ? -7.356 9.172 9.866 1.00 93.50 173 ASP A O 1
ATOM 1394 N N . ASP A 1 174 ? -9.229 10.005 8.906 1.00 93.38 174 ASP A N 1
ATOM 1395 C CA . ASP A 1 174 ? -10.203 9.124 9.548 1.00 93.38 174 ASP A CA 1
ATOM 1396 C C . ASP A 1 174 ? -10.525 7.864 8.734 1.00 93.38 174 ASP A C 1
ATOM 1398 O O . ASP A 1 174 ? -11.320 7.039 9.189 1.00 93.38 174 ASP A O 1
ATOM 1402 N N . ASP A 1 175 ? -9.912 7.687 7.560 1.00 94.06 175 ASP A N 1
ATOM 1403 C CA . ASP A 1 175 ? -10.027 6.448 6.795 1.00 94.06 175 ASP A CA 1
ATOM 1404 C C . ASP A 1 175 ? -9.148 5.351 7.406 1.00 94.06 175 ASP A C 1
ATOM 1406 O O . ASP A 1 175 ? -8.056 5.600 7.932 1.00 94.06 175 ASP A O 1
ATOM 1410 N N . PHE A 1 176 ? -9.620 4.111 7.313 1.00 93.69 176 PHE A N 1
ATOM 1411 C CA . PHE A 1 176 ? -8.893 2.942 7.779 1.00 93.69 176 PHE A CA 1
ATOM 1412 C C . PHE A 1 176 ? -7.991 2.386 6.685 1.00 93.69 176 PHE A C 1
ATOM 1414 O O . PHE A 1 176 ? -8.413 2.173 5.546 1.00 93.69 176 PHE A O 1
ATOM 1421 N N . LEU A 1 177 ? -6.751 2.102 7.065 1.00 94.06 177 LEU A N 1
ATOM 1422 C CA . LEU A 1 177 ? -5.736 1.494 6.224 1.00 94.06 177 LEU A CA 1
ATOM 1423 C C . LEU A 1 177 ? -5.435 0.109 6.770 1.00 94.06 177 LEU A C 1
ATOM 1425 O O . LEU A 1 177 ? -4.997 -0.020 7.911 1.00 94.06 177 LEU A O 1
ATOM 1429 N N . LEU A 1 178 ? -5.684 -0.906 5.951 1.00 92.88 178 LEU A N 1
ATOM 1430 C CA . LEU A 1 178 ? -5.236 -2.271 6.153 1.00 92.88 178 LEU A CA 1
ATOM 1431 C C . LEU A 1 178 ? -3.997 -2.511 5.297 1.00 92.88 178 LEU A C 1
ATOM 1433 O O . LEU A 1 178 ? -4.069 -2.371 4.079 1.00 92.88 178 LEU A O 1
ATOM 1437 N N . THR A 1 179 ? -2.879 -2.904 5.897 1.00 91.88 179 THR A N 1
ATOM 1438 C CA . THR A 1 179 ? -1.693 -3.315 5.132 1.00 91.88 179 THR A CA 1
ATOM 1439 C C . THR A 1 179 ? -1.674 -4.817 4.895 1.00 91.88 179 THR A C 1
ATOM 1441 O O . THR A 1 179 ? -2.099 -5.618 5.732 1.00 91.88 179 THR A O 1
ATOM 1444 N N . THR A 1 180 ? -1.239 -5.207 3.703 1.00 90.00 180 THR A N 1
ATOM 1445 C CA . THR A 1 180 ? -1.168 -6.602 3.268 1.00 90.00 180 THR A CA 1
ATOM 1446 C C . THR A 1 180 ? -0.040 -6.785 2.265 1.00 90.00 180 THR A C 1
ATOM 1448 O O . THR A 1 180 ? 0.482 -5.816 1.707 1.00 90.00 180 THR A O 1
ATOM 1451 N N . ASP A 1 181 ? 0.319 -8.038 2.033 1.00 87.94 181 ASP A N 1
ATOM 1452 C CA . ASP A 1 181 ? 1.280 -8.417 1.008 1.00 87.94 181 ASP A CA 1
ATOM 1453 C C . ASP A 1 181 ? 0.542 -8.652 -0.311 1.00 87.94 181 ASP A C 1
ATOM 1455 O O . ASP A 1 181 ? -0.668 -8.904 -0.334 1.00 87.94 181 ASP A O 1
ATOM 1459 N N . SER A 1 182 ? 1.273 -8.532 -1.416 1.00 87.50 182 SER A N 1
ATOM 1460 C CA . SER A 1 182 ? 0.750 -8.695 -2.775 1.00 87.50 182 SER A CA 1
ATOM 1461 C C . SER A 1 182 ? 0.524 -10.156 -3.177 1.00 87.50 182 SER A C 1
ATOM 1463 O O . SER A 1 182 ? -0.008 -10.408 -4.255 1.00 87.50 182 SER A O 1
ATOM 1465 N N . ASP A 1 183 ? 0.890 -11.106 -2.320 1.00 85.88 183 ASP A N 1
ATOM 1466 C CA . ASP A 1 183 ? 0.715 -12.552 -2.478 1.00 85.88 183 ASP A CA 1
ATOM 1467 C C . ASP A 1 183 ? -0.178 -13.179 -1.390 1.00 85.88 183 ASP A C 1
ATOM 1469 O O . ASP A 1 183 ? -0.455 -14.379 -1.424 1.00 85.88 183 ASP A O 1
ATOM 1473 N N . LEU A 1 184 ? -0.695 -12.380 -0.449 1.00 86.75 184 LEU A N 1
ATOM 1474 C CA . LEU A 1 184 ? -1.587 -12.861 0.604 1.00 86.75 184 LEU A CA 1
ATOM 1475 C C . LEU A 1 184 ? -3.055 -12.675 0.216 1.00 86.75 184 LEU A C 1
ATOM 1477 O O . LEU A 1 184 ? -3.616 -11.579 0.271 1.00 86.75 184 LEU A O 1
ATOM 1481 N N . LEU A 1 185 ? -3.696 -13.790 -0.143 1.00 89.75 185 LEU A N 1
ATOM 1482 C CA . LEU A 1 185 ? -5.108 -13.835 -0.513 1.00 89.75 185 LEU A CA 1
ATOM 1483 C C . LEU A 1 185 ? -6.015 -13.843 0.732 1.00 89.75 185 LEU A C 1
ATOM 1485 O O . LEU A 1 185 ? -5.990 -14.807 1.506 1.00 89.75 185 LEU A O 1
ATOM 1489 N N . PRO A 1 186 ? -6.882 -12.833 0.926 1.00 89.88 186 PRO A N 1
ATOM 1490 C CA . PRO A 1 186 ? -7.794 -12.827 2.058 1.00 89.88 186 PRO A CA 1
ATOM 1491 C C . PRO A 1 186 ? -8.987 -13.767 1.795 1.00 89.88 186 PRO A C 1
ATOM 1493 O O . PRO A 1 186 ? -9.751 -13.611 0.836 1.00 89.88 186 PRO A O 1
ATOM 1496 N N . LEU A 1 187 ? -9.160 -14.770 2.661 1.00 85.25 187 LEU A N 1
ATOM 1497 C CA . LEU A 1 187 ? -10.176 -15.817 2.475 1.00 85.25 187 LEU A CA 1
ATOM 1498 C C . LEU A 1 187 ? -11.501 -15.506 3.185 1.00 85.25 187 LEU A C 1
ATOM 1500 O O . LEU A 1 187 ? -12.563 -15.613 2.566 1.00 85.25 187 LEU A O 1
ATOM 1504 N N . ARG A 1 188 ? -11.441 -15.116 4.467 1.00 84.62 188 ARG A N 1
ATOM 1505 C CA . ARG A 1 188 ? -12.599 -14.978 5.370 1.00 84.62 188 ARG A CA 1
ATOM 1506 C C . ARG A 1 188 ? -12.780 -13.534 5.819 1.00 84.62 188 ARG A C 1
ATOM 1508 O O . ARG A 1 188 ? -11.856 -12.956 6.383 1.00 84.62 188 ARG A O 1
ATOM 1515 N N . ARG A 1 189 ? -13.965 -12.962 5.600 1.00 86.06 189 ARG A N 1
ATOM 1516 C CA . ARG A 1 189 ? -14.262 -11.549 5.891 1.00 86.06 189 ARG A CA 1
ATOM 1517 C C . ARG A 1 189 ? -14.144 -11.226 7.374 1.00 86.06 189 ARG A C 1
ATOM 1519 O O . ARG A 1 189 ? -13.642 -10.172 7.745 1.00 86.06 189 ARG A O 1
ATOM 1526 N N . GLU A 1 190 ? -14.592 -12.152 8.206 1.00 84.00 190 GLU A N 1
ATOM 1527 C CA . GLU A 1 190 ? -14.769 -12.003 9.649 1.00 84.00 190 GLU A CA 1
ATOM 1528 C C . GLU A 1 190 ? -13.431 -11.749 10.355 1.00 84.00 190 GLU A C 1
ATOM 1530 O O . GLU A 1 190 ? -13.390 -11.112 11.400 1.00 84.00 190 GLU A O 1
ATOM 1535 N N . GLN A 1 191 ? -12.324 -12.189 9.749 1.00 83.31 191 GLN A N 1
ATOM 1536 C CA . GLN A 1 191 ? -10.962 -11.986 10.253 1.00 83.31 191 GLN A CA 1
ATOM 1537 C C . GLN A 1 191 ? -10.440 -10.565 10.032 1.00 83.31 191 GLN A C 1
ATOM 1539 O O . GLN A 1 191 ? -9.417 -10.198 10.604 1.00 83.31 191 GLN A O 1
ATOM 1544 N N . TYR A 1 192 ? -11.126 -9.789 9.195 1.00 85.00 192 TYR A N 1
ATOM 1545 C CA . TYR A 1 192 ? -10.732 -8.441 8.815 1.00 85.00 192 TYR A CA 1
ATOM 1546 C C . TYR A 1 192 ? -11.722 -7.382 9.305 1.00 85.00 192 TYR A C 1
ATOM 1548 O O . TYR A 1 192 ? -11.449 -6.190 9.229 1.00 85.00 192 TYR A O 1
ATOM 1556 N N . MET A 1 193 ? -12.871 -7.778 9.849 1.00 81.75 193 MET A N 1
ATOM 1557 C CA . MET A 1 193 ? -13.851 -6.817 10.342 1.00 81.75 193 MET A CA 1
ATOM 1558 C C . MET A 1 193 ? -13.318 -6.055 11.557 1.00 81.75 193 MET A C 1
ATOM 1560 O O . MET A 1 193 ? -12.778 -6.643 12.492 1.00 81.75 193 MET A O 1
ATOM 1564 N N . LEU A 1 194 ? -13.513 -4.733 11.554 1.00 80.50 194 LEU A N 1
ATOM 1565 C CA . LEU A 1 194 ? -13.298 -3.916 12.745 1.00 80.50 194 LEU A CA 1
ATOM 1566 C C . LEU A 1 194 ? -14.174 -4.459 13.870 1.00 80.50 194 LEU A C 1
ATOM 1568 O O . LEU A 1 194 ? -15.392 -4.597 13.718 1.00 80.50 194 LEU A O 1
ATOM 1572 N N . ARG A 1 195 ? -13.547 -4.786 14.996 1.00 75.81 195 ARG A N 1
ATOM 1573 C CA . ARG A 1 195 ? -14.282 -5.227 16.173 1.00 75.81 195 ARG A CA 1
ATOM 1574 C C . ARG A 1 195 ? -14.869 -4.008 16.884 1.00 75.81 195 ARG A C 1
ATOM 1576 O O . ARG A 1 195 ? -14.241 -2.954 16.931 1.00 75.81 195 ARG A O 1
ATOM 1583 N N . LYS A 1 196 ? -16.070 -4.152 17.452 1.00 76.38 196 LYS A N 1
ATOM 1584 C CA . LYS A 1 196 ? -16.781 -3.051 18.133 1.00 76.38 196 LYS A CA 1
ATOM 1585 C C . LYS A 1 196 ? -16.012 -2.493 19.338 1.00 76.38 196 LYS A C 1
ATOM 1587 O O . LYS A 1 196 ? -16.165 -1.324 19.661 1.00 76.38 196 LYS A O 1
ATOM 1592 N N . ASP A 1 197 ? -15.203 -3.329 19.978 1.00 76.19 197 ASP A N 1
ATOM 1593 C CA . ASP A 1 197 ? -14.366 -3.001 21.132 1.00 76.19 197 ASP A CA 1
ATOM 1594 C C . ASP A 1 197 ? -13.054 -2.291 20.763 1.00 76.19 197 ASP A C 1
ATOM 1596 O O . ASP A 1 197 ? -12.423 -1.699 21.634 1.00 76.19 197 ASP A O 1
ATOM 1600 N N . TYR A 1 198 ? -12.667 -2.284 19.482 1.00 71.00 198 TYR A N 1
ATOM 1601 C CA . TYR A 1 198 ? -11.445 -1.637 18.998 1.00 71.00 198 TYR A CA 1
ATOM 1602 C C . TYR A 1 198 ? -11.747 -0.687 17.826 1.00 71.00 198 TYR A C 1
ATOM 1604 O O . TYR A 1 198 ? -11.433 -0.987 16.669 1.00 71.00 198 TYR A O 1
ATOM 1612 N N . PRO A 1 199 ? -12.362 0.480 18.100 1.00 71.38 199 PRO A N 1
ATOM 1613 C CA . PRO A 1 199 ? -12.840 1.398 17.063 1.00 71.38 199 PRO A CA 1
ATOM 1614 C C . PRO A 1 199 ? -11.715 2.084 16.276 1.00 71.38 199 PRO A C 1
ATOM 1616 O O . PRO A 1 199 ? -11.964 2.622 15.198 1.00 71.38 199 PRO A O 1
ATOM 1619 N N . ASP A 1 200 ? -10.483 2.073 16.790 1.00 73.75 200 ASP A N 1
ATOM 1620 C CA . ASP A 1 200 ? -9.310 2.628 16.105 1.00 73.75 200 ASP A CA 1
ATOM 1621 C C . ASP A 1 200 ? -8.526 1.590 15.302 1.00 73.75 200 ASP A C 1
ATOM 1623 O O . ASP A 1 200 ? -7.544 1.938 14.639 1.00 73.75 200 ASP A O 1
ATOM 1627 N N . GLY A 1 201 ? -9.012 0.346 15.292 1.00 73.75 201 GLY A N 1
ATOM 1628 C CA . GLY A 1 201 ? -8.488 -0.718 14.461 1.00 73.75 201 GLY A CA 1
ATOM 1629 C C . GLY A 1 201 ? -7.918 -1.902 15.224 1.00 73.75 201 GLY A C 1
ATOM 1630 O O . GLY A 1 201 ? -7.994 -1.986 16.444 1.00 73.75 201 GLY A O 1
ATOM 1631 N N . PHE A 1 202 ? -7.342 -2.846 14.491 1.00 73.31 202 PHE A N 1
ATOM 1632 C CA . PHE A 1 202 ? -6.739 -4.046 15.057 1.00 73.31 202 PHE A CA 1
ATOM 1633 C C . PHE A 1 202 ? -5.425 -4.398 14.364 1.00 73.31 202 PHE A C 1
ATOM 1635 O O . PHE A 1 202 ? -5.158 -4.026 13.219 1.00 73.31 202 PHE A O 1
ATOM 1642 N N . ILE A 1 203 ? -4.626 -5.189 15.073 1.00 65.00 203 ILE A N 1
ATOM 1643 C CA . ILE A 1 203 ? -3.418 -5.826 14.563 1.00 65.00 203 ILE A CA 1
ATOM 1644 C C . ILE A 1 203 ? -3.689 -7.328 14.559 1.00 65.00 203 ILE A C 1
ATOM 1646 O O . ILE A 1 203 ? -3.713 -7.957 15.616 1.00 65.00 203 ILE A O 1
ATOM 1650 N N . VAL A 1 204 ? -3.932 -7.915 13.386 1.00 62.97 204 VAL A N 1
ATOM 1651 C CA . VAL A 1 204 ? -4.048 -9.375 13.269 1.00 62.97 204 VAL A CA 1
ATOM 1652 C C . VAL A 1 204 ? -2.666 -9.908 12.994 1.00 62.97 204 VAL A C 1
ATOM 1654 O O . VAL A 1 204 ? -2.203 -9.923 11.859 1.00 62.97 204 VAL A O 1
ATOM 1657 N N . ASN A 1 205 ? -2.016 -10.338 14.066 1.00 55.84 205 ASN A N 1
ATOM 1658 C CA . ASN A 1 205 ? -0.727 -10.983 14.002 1.00 55.84 205 ASN A CA 1
ATOM 1659 C C . ASN A 1 205 ? -0.930 -12.489 13.767 1.00 55.84 205 ASN A C 1
ATOM 1661 O O . ASN A 1 205 ? -1.480 -13.179 14.625 1.00 55.84 205 ASN A O 1
ATOM 1665 N N . ARG A 1 206 ? -0.543 -13.011 12.599 1.00 55.34 206 ARG A N 1
ATOM 1666 C CA . ARG A 1 206 ? -0.537 -14.462 12.353 1.00 55.34 206 ARG A CA 1
ATOM 1667 C C . ARG A 1 206 ? 0.878 -14.967 12.445 1.00 55.34 206 ARG A C 1
ATOM 1669 O O . ARG A 1 206 ? 1.723 -14.408 11.772 1.00 55.34 206 ARG A O 1
ATOM 1676 N N . TRP A 1 207 ? 1.095 -16.048 13.189 1.00 54.06 207 TRP A N 1
ATOM 1677 C CA . TRP A 1 207 ? 2.364 -16.770 13.289 1.00 54.06 207 TRP A CA 1
ATOM 1678 C C . TRP A 1 207 ? 2.930 -17.108 11.896 1.00 54.06 207 TRP A C 1
ATOM 1680 O O . TRP A 1 207 ? 2.683 -18.179 11.353 1.00 54.06 207 TRP A O 1
ATOM 1690 N N . CYS A 1 208 ? 3.669 -16.180 11.301 1.00 58.97 208 CYS A N 1
ATOM 1691 C CA . CYS A 1 208 ? 4.546 -16.409 10.173 1.00 58.97 208 CYS A CA 1
ATOM 1692 C C . CYS A 1 208 ? 5.969 -16.262 10.662 1.00 58.97 208 CYS A C 1
ATOM 1694 O O . CYS A 1 208 ? 6.296 -15.338 11.408 1.00 58.97 208 CYS A O 1
ATOM 1696 N N . CYS A 1 209 ? 6.777 -17.156 10.103 1.00 61.09 209 CYS A N 1
ATOM 1697 C CA . CYS A 1 209 ? 8.198 -16.989 9.927 1.00 61.09 209 CYS A CA 1
ATOM 1698 C C . CYS A 1 209 ? 8.984 -17.122 11.242 1.00 61.09 209 CYS A C 1
ATOM 1700 O O . CYS A 1 209 ? 8.779 -16.405 12.213 1.00 61.09 209 CYS A O 1
ATOM 1702 N N . GLY A 1 210 ? 9.851 -18.137 11.284 1.00 68.81 210 GLY A N 1
ATOM 1703 C CA . GLY A 1 210 ? 10.603 -18.511 12.478 1.00 68.81 210 GLY A CA 1
ATOM 1704 C C . GLY A 1 210 ? 11.681 -17.489 12.846 1.00 68.81 210 GLY A C 1
ATOM 1705 O O . GLY A 1 210 ? 11.473 -16.278 12.900 1.00 68.81 210 GLY A O 1
ATOM 1706 N N . THR A 1 211 ? 12.880 -17.974 13.127 1.00 82.44 211 THR A N 1
ATOM 1707 C CA . THR A 1 211 ? 14.015 -17.086 13.383 1.00 82.44 211 THR A CA 1
ATOM 1708 C C . THR A 1 211 ? 14.835 -16.880 12.112 1.00 82.44 211 THR A C 1
ATOM 1710 O O . THR A 1 211 ? 14.937 -17.783 11.285 1.00 82.44 211 THR A O 1
ATOM 1713 N N . PHE A 1 212 ? 15.440 -15.703 11.946 1.00 77.75 212 PHE A N 1
ATOM 1714 C CA . PHE A 1 212 ? 16.426 -15.442 10.893 1.00 77.75 212 PHE A CA 1
ATOM 1715 C C . PHE A 1 212 ? 17.763 -15.016 11.503 1.00 77.75 212 PHE A C 1
ATOM 1717 O O . PHE A 1 212 ? 17.809 -14.496 12.619 1.00 77.75 212 PHE A O 1
ATOM 1724 N N . LYS A 1 213 ? 18.873 -15.237 10.788 1.00 83.12 213 LYS A N 1
ATOM 1725 C CA . LYS A 1 213 ? 20.211 -14.824 11.234 1.00 83.12 213 LYS A CA 1
ATOM 1726 C C . LYS A 1 213 ? 20.709 -13.620 10.440 1.00 83.12 213 LYS A C 1
ATOM 1728 O O . LYS A 1 213 ? 20.712 -13.639 9.217 1.00 83.12 213 LYS A O 1
ATOM 1733 N N . MET A 1 214 ? 21.200 -12.599 11.137 1.00 70.44 214 MET A N 1
ATOM 1734 C CA . MET A 1 214 ? 21.903 -11.460 10.545 1.00 70.44 214 MET A CA 1
ATOM 1735 C C . MET A 1 214 ? 23.121 -11.124 11.410 1.00 70.44 214 MET A C 1
ATOM 1737 O O . MET A 1 214 ? 22.999 -10.968 12.623 1.00 70.44 214 MET A O 1
ATOM 1741 N N . ARG A 1 215 ? 24.317 -11.027 10.810 1.00 84.25 215 ARG A N 1
ATOM 1742 C CA . ARG A 1 215 ? 25.579 -10.729 11.528 1.00 84.25 215 ARG A CA 1
ATOM 1743 C C . ARG A 1 215 ? 25.812 -11.646 12.748 1.00 84.25 215 ARG A C 1
ATOM 1745 O O . ARG A 1 215 ? 26.061 -11.164 13.853 1.00 84.25 215 ARG A O 1
ATOM 1752 N N . ASN A 1 216 ? 25.670 -12.962 12.563 1.00 90.69 216 ASN A N 1
ATOM 1753 C CA . ASN A 1 216 ? 25.783 -13.989 13.616 1.00 90.69 216 ASN A CA 1
ATOM 1754 C C . ASN A 1 216 ? 24.842 -13.811 14.820 1.00 90.69 216 ASN A C 1
ATOM 1756 O O . ASN A 1 216 ? 25.074 -14.380 15.885 1.00 90.69 216 ASN A O 1
ATOM 1760 N N . LYS A 1 217 ? 23.760 -13.046 14.664 1.00 81.94 217 LYS A N 1
ATOM 1761 C CA . LYS A 1 217 ? 22.692 -12.941 15.656 1.00 81.94 217 LYS A CA 1
ATOM 1762 C C . LYS A 1 217 ? 21.412 -13.510 15.090 1.00 81.94 217 LYS A C 1
ATOM 1764 O O . LYS A 1 217 ? 21.075 -13.245 13.939 1.00 81.94 217 LYS A O 1
ATOM 1769 N N . THR A 1 218 ? 20.716 -14.269 15.920 1.00 84.12 218 THR A N 1
ATOM 1770 C CA . THR A 1 218 ? 19.386 -14.786 15.624 1.00 84.12 218 THR A CA 1
ATOM 1771 C C . THR A 1 218 ? 18.355 -13.752 16.059 1.00 84.12 218 THR A C 1
ATOM 1773 O O . THR A 1 218 ? 18.385 -13.283 17.196 1.00 84.12 218 THR A O 1
ATOM 1776 N N . TYR A 1 219 ? 17.460 -13.394 15.152 1.00 70.12 219 TYR A N 1
ATOM 1777 C CA . TYR A 1 219 ? 16.346 -12.489 15.375 1.00 70.12 219 TYR A CA 1
ATOM 1778 C C . TYR A 1 219 ? 15.054 -13.283 15.220 1.00 70.12 219 TYR A C 1
ATOM 1780 O O . TYR A 1 219 ? 14.914 -14.069 14.281 1.00 70.12 219 TYR A O 1
ATOM 1788 N N . HIS A 1 220 ? 14.112 -13.086 16.139 1.00 66.19 220 HIS A N 1
ATOM 1789 C CA . HIS A 1 220 ? 12.747 -13.541 15.915 1.00 66.19 220 HIS A CA 1
ATOM 1790 C C . HIS A 1 220 ? 12.115 -12.660 14.849 1.00 66.19 220 HIS A C 1
ATOM 1792 O O . HIS A 1 220 ? 12.166 -11.431 14.953 1.00 66.19 220 HIS A O 1
ATOM 1798 N N . MET A 1 221 ? 11.543 -13.281 13.819 1.00 59.12 221 MET A N 1
ATOM 1799 C CA . MET A 1 221 ? 10.710 -12.537 12.894 1.00 59.12 221 MET A CA 1
ATOM 1800 C C . MET A 1 221 ? 9.437 -12.156 13.642 1.00 59.12 221 MET A C 1
ATOM 1802 O O . MET A 1 221 ? 8.756 -13.011 14.208 1.00 59.12 221 MET A O 1
ATOM 1806 N N . PHE A 1 222 ? 9.152 -10.858 13.705 1.00 50.91 222 PHE A N 1
ATOM 1807 C CA . PHE A 1 222 ? 7.829 -10.436 14.124 1.00 50.91 222 PHE A CA 1
ATOM 1808 C C . PHE A 1 222 ? 6.878 -10.849 13.013 1.00 50.91 222 PHE A C 1
ATOM 1810 O O . PHE A 1 222 ? 7.163 -10.544 11.849 1.00 50.91 222 PHE A O 1
ATOM 1817 N N . PRO A 1 223 ? 5.793 -11.560 13.332 1.00 54.59 223 PRO A N 1
ATOM 1818 C CA . PRO A 1 223 ? 4.926 -12.011 12.277 1.00 54.59 223 PRO A CA 1
ATOM 1819 C C . PRO A 1 223 ? 4.304 -10.783 11.601 1.00 54.59 223 PRO A C 1
ATOM 1821 O O . PRO A 1 223 ? 3.823 -9.855 12.258 1.00 54.59 223 PRO A O 1
ATOM 1824 N N . MET A 1 224 ? 4.416 -10.721 10.274 1.00 53.59 224 MET A N 1
ATOM 1825 C CA . MET A 1 224 ? 3.865 -9.615 9.496 1.00 53.59 224 MET A CA 1
ATOM 1826 C C . MET A 1 224 ? 2.368 -9.851 9.346 1.00 53.59 224 MET A C 1
ATOM 1828 O O . MET A 1 224 ? 1.890 -10.531 8.444 1.00 53.59 224 MET A O 1
ATOM 1832 N N . GLY A 1 225 ? 1.646 -9.356 10.342 1.00 65.25 225 GLY A N 1
ATOM 1833 C CA . GLY A 1 225 ? 0.202 -9.329 10.365 1.00 65.25 225 GLY A CA 1
ATOM 1834 C C . GLY A 1 225 ? -0.404 -8.257 9.466 1.00 65.25 225 GLY A C 1
ATOM 1835 O O . GLY A 1 225 ? 0.286 -7.392 8.928 1.00 65.25 225 GLY A O 1
ATOM 1836 N N . HIS A 1 226 ? -1.731 -8.269 9.389 1.00 76.50 226 HIS A N 1
ATOM 1837 C CA . HIS A 1 226 ? -2.484 -7.150 8.836 1.00 76.50 226 HIS A CA 1
ATOM 1838 C C . HIS A 1 226 ? -2.671 -6.092 9.922 1.00 76.50 226 HIS A C 1
ATOM 1840 O O . HIS A 1 226 ? -3.222 -6.379 10.990 1.00 76.50 226 HIS A O 1
ATOM 1846 N N . LEU A 1 227 ? -2.218 -4.871 9.649 1.00 84.31 227 LEU A N 1
ATOM 1847 C CA . LEU A 1 227 ? -2.467 -3.705 10.491 1.00 84.31 227 LEU A CA 1
ATOM 1848 C C . LEU A 1 227 ? -3.636 -2.945 9.886 1.00 84.31 227 LEU A C 1
ATOM 1850 O O . LEU A 1 227 ? -3.470 -2.378 8.814 1.00 84.31 227 LEU A O 1
ATOM 1854 N N . HIS A 1 228 ? -4.796 -2.961 10.540 1.00 88.31 228 HIS A N 1
ATOM 1855 C CA . HIS A 1 228 ? -6.003 -2.278 10.083 1.00 88.31 228 HIS A CA 1
ATOM 1856 C C . HIS A 1 228 ? -6.359 -1.164 11.061 1.00 88.31 228 HIS A C 1
ATOM 1858 O O . HIS A 1 228 ? -7.069 -1.425 12.021 1.00 88.31 228 HIS A O 1
ATOM 1864 N N . ILE A 1 229 ? -5.855 0.052 10.845 1.00 91.19 229 ILE A N 1
ATOM 1865 C CA . ILE A 1 229 ? -6.023 1.200 11.758 1.00 91.19 229 ILE A CA 1
ATOM 1866 C C . ILE A 1 229 ? -6.278 2.493 10.978 1.00 91.19 229 ILE A C 1
ATOM 1868 O O . ILE A 1 229 ? -6.029 2.559 9.773 1.00 91.19 229 ILE A O 1
ATOM 1872 N N . LYS A 1 230 ? -6.763 3.544 11.647 1.00 92.81 230 LYS A N 1
ATOM 1873 C CA . LYS A 1 230 ? -6.948 4.863 11.010 1.00 92.81 230 LYS A CA 1
ATOM 1874 C C . LYS A 1 230 ? -5.614 5.458 10.558 1.00 92.81 230 LYS A C 1
ATOM 1876 O O . LYS A 1 230 ? -4.610 5.340 11.266 1.00 92.81 230 LYS A O 1
ATOM 1881 N N . ARG A 1 231 ? -5.603 6.187 9.438 1.00 93.44 231 ARG A N 1
ATOM 1882 C CA . ARG A 1 231 ? -4.396 6.851 8.911 1.00 93.44 231 ARG A CA 1
ATOM 1883 C C . ARG A 1 231 ? -3.719 7.758 9.944 1.00 93.44 231 ARG A C 1
ATOM 1885 O O . ARG A 1 231 ? -2.498 7.704 10.094 1.00 93.44 231 ARG A O 1
ATOM 1892 N N . LYS A 1 232 ? -4.482 8.558 10.697 1.00 92.12 232 LYS A N 1
ATOM 1893 C CA . LYS A 1 232 ? -3.920 9.426 11.749 1.00 92.12 232 LYS A CA 1
ATOM 1894 C C . LYS A 1 232 ? -3.262 8.642 12.890 1.00 92.12 232 LYS A C 1
ATOM 1896 O O . LYS A 1 232 ? -2.183 9.016 13.344 1.00 92.12 232 LYS A O 1
ATOM 1901 N N . VAL A 1 233 ? -3.870 7.525 13.297 1.00 89.88 233 VAL A N 1
ATOM 1902 C CA . VAL A 1 233 ? -3.343 6.629 14.342 1.00 89.88 233 VAL A CA 1
ATOM 1903 C C . VAL A 1 233 ? -2.067 5.952 13.852 1.00 89.88 233 VAL A C 1
ATOM 1905 O O . VAL A 1 233 ? -1.091 5.871 14.592 1.00 89.88 233 VAL A O 1
ATOM 1908 N N . TRP A 1 234 ? -2.029 5.557 12.577 1.00 89.19 234 TRP A N 1
ATOM 1909 C CA . TRP A 1 234 ? -0.828 5.028 11.937 1.00 89.19 234 TRP A CA 1
ATOM 1910 C C . TRP A 1 234 ? 0.354 5.990 12.048 1.00 89.19 234 TRP A C 1
ATOM 1912 O O . TRP A 1 234 ? 1.440 5.607 12.484 1.00 89.19 234 TRP A O 1
ATOM 1922 N N . ARG A 1 235 ? 0.149 7.258 11.671 1.00 89.81 235 ARG A N 1
ATOM 1923 C CA . ARG A 1 235 ? 1.206 8.272 11.756 1.00 89.81 235 ARG A CA 1
ATOM 1924 C C . ARG A 1 235 ? 1.634 8.510 13.197 1.00 89.81 235 ARG A C 1
ATOM 1926 O O . ARG A 1 235 ? 2.831 8.538 13.463 1.00 89.81 235 ARG A O 1
ATOM 1933 N N . ALA A 1 236 ? 0.674 8.619 14.115 1.00 86.75 236 ALA A N 1
ATOM 1934 C CA . ALA A 1 236 ? 0.959 8.771 15.536 1.00 86.75 236 ALA A CA 1
ATOM 1935 C C . ALA A 1 236 ? 1.805 7.607 16.072 1.00 86.75 236 ALA A C 1
ATOM 1937 O O . ALA A 1 236 ? 2.792 7.857 16.745 1.00 86.75 236 ALA A O 1
ATOM 1938 N N . MET A 1 237 ? 1.498 6.357 15.714 1.00 83.25 237 MET A N 1
ATOM 1939 C CA . MET A 1 237 ? 2.269 5.180 16.133 1.00 83.25 237 MET A CA 1
ATOM 1940 C C . MET A 1 237 ? 3.727 5.232 15.655 1.00 83.25 237 MET A C 1
ATOM 1942 O O . MET A 1 237 ? 4.645 4.940 16.420 1.00 83.25 237 MET A O 1
ATOM 1946 N N . VAL A 1 238 ? 3.958 5.617 14.398 1.00 81.25 238 VAL A N 1
ATOM 1947 C CA . VAL A 1 238 ? 5.315 5.712 13.838 1.00 81.25 238 VAL A CA 1
ATOM 1948 C C . VAL A 1 238 ? 6.090 6.890 14.446 1.00 81.25 238 VAL A C 1
ATOM 1950 O O . VAL A 1 238 ? 7.258 6.725 14.799 1.00 81.25 238 VAL A O 1
ATOM 1953 N N . LEU A 1 239 ? 5.453 8.054 14.624 1.00 79.62 239 LEU A N 1
ATOM 1954 C CA . LEU A 1 2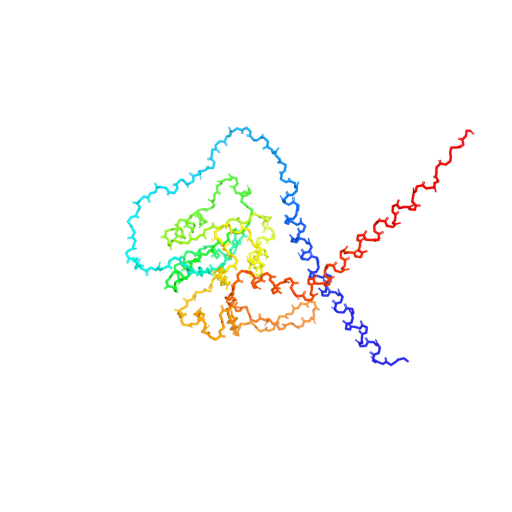39 ? 6.082 9.254 15.202 1.00 79.62 239 LEU A CA 1
ATOM 1955 C C . LEU A 1 239 ? 6.295 9.150 16.718 1.00 79.62 239 LEU A C 1
ATOM 1957 O O . LEU A 1 239 ? 7.287 9.650 17.234 1.00 79.62 239 LEU A O 1
ATOM 1961 N N . ALA A 1 240 ? 5.394 8.491 17.443 1.00 71.81 240 ALA A N 1
ATOM 1962 C CA . ALA A 1 240 ? 5.523 8.266 18.882 1.00 71.81 240 ALA A CA 1
ATOM 1963 C C . ALA A 1 240 ? 6.556 7.184 19.217 1.00 71.81 240 ALA A C 1
ATOM 1965 O O . ALA A 1 240 ? 6.897 7.003 20.386 1.00 71.81 240 ALA A O 1
ATOM 1966 N N . SER A 1 241 ? 7.062 6.452 18.217 1.00 68.25 241 SER A N 1
ATOM 1967 C CA . SER A 1 241 ? 8.124 5.483 18.451 1.00 68.25 241 SER A CA 1
ATOM 1968 C C . SER A 1 241 ? 9.350 6.183 19.046 1.00 68.25 241 SER A C 1
ATOM 1970 O O . SER A 1 241 ? 9.796 7.229 18.571 1.00 68.25 241 SER A O 1
ATOM 1972 N N . THR A 1 242 ? 9.925 5.595 20.094 1.00 56.62 242 THR A N 1
ATOM 1973 C CA . THR A 1 242 ? 11.149 6.092 20.743 1.00 56.62 242 THR A CA 1
ATOM 1974 C C . THR A 1 242 ? 12.295 6.270 19.752 1.00 56.62 242 THR A C 1
ATOM 1976 O O . THR A 1 242 ? 13.087 7.190 19.898 1.00 56.62 242 THR A O 1
ATOM 1979 N N . VAL A 1 243 ? 12.324 5.468 18.684 1.00 57.81 243 VAL A N 1
ATOM 1980 C CA . VAL A 1 243 ? 13.268 5.607 17.567 1.00 57.81 243 VAL A CA 1
ATOM 1981 C C . VAL A 1 243 ? 13.114 6.953 16.849 1.00 57.81 243 VAL A C 1
ATOM 1983 O O . VAL A 1 243 ? 14.118 7.571 16.507 1.00 57.81 243 VAL A O 1
ATOM 1986 N N . HIS A 1 244 ? 11.888 7.442 16.639 1.00 55.47 244 HIS A N 1
ATOM 1987 C CA . HIS A 1 244 ? 11.657 8.773 16.074 1.00 55.47 244 HIS A CA 1
ATOM 1988 C C . HIS A 1 244 ? 12.075 9.886 17.045 1.00 55.47 244 HIS A C 1
ATOM 1990 O O . HIS A 1 244 ? 12.736 10.837 16.633 1.00 55.47 244 HIS A O 1
ATOM 1996 N N . GLN A 1 245 ? 11.764 9.758 18.338 1.00 62.34 245 GLN A N 1
ATOM 1997 C CA . GLN A 1 245 ? 12.220 10.741 19.327 1.00 62.34 245 GLN A CA 1
ATOM 1998 C C . GLN A 1 245 ? 13.751 10.783 19.436 1.00 62.34 245 GLN A C 1
ATOM 2000 O O . GLN A 1 245 ? 14.344 11.858 19.499 1.00 62.34 245 GLN A O 1
ATOM 2005 N N . GLU A 1 246 ? 14.416 9.628 19.389 1.00 63.62 246 GLU A N 1
ATOM 2006 C CA . GLU A 1 246 ? 15.877 9.535 19.357 1.00 63.62 246 GLU A CA 1
ATOM 2007 C C . GLU A 1 246 ? 16.461 10.137 18.067 1.00 63.62 246 GLU A C 1
ATOM 2009 O O . GLU A 1 246 ? 17.446 10.870 18.142 1.00 63.62 246 GLU A O 1
ATOM 2014 N N . LEU A 1 247 ? 15.823 9.922 16.909 1.00 55.41 247 LEU A N 1
ATOM 2015 C CA . LEU A 1 247 ? 16.169 10.555 15.626 1.00 55.41 247 LEU A CA 1
ATOM 2016 C C . LEU A 1 247 ? 16.149 12.085 15.703 1.00 55.41 247 LEU A C 1
ATOM 2018 O O . LEU A 1 247 ? 17.139 12.726 15.356 1.00 55.41 247 LEU A O 1
ATOM 2022 N N . VAL A 1 248 ? 15.043 12.659 16.184 1.00 62.66 248 VAL A N 1
ATOM 2023 C CA . VAL A 1 248 ? 14.858 14.114 16.340 1.00 62.66 248 VAL A CA 1
ATOM 2024 C C . VAL A 1 248 ? 15.888 14.699 17.315 1.00 62.66 248 VAL A C 1
ATOM 2026 O O . VAL A 1 248 ? 16.467 15.763 17.078 1.00 62.66 248 VAL A O 1
ATOM 2029 N N . ASN A 1 249 ? 16.190 13.973 18.391 1.00 70.31 249 ASN A N 1
ATOM 2030 C CA . ASN A 1 249 ? 17.198 14.372 19.372 1.00 70.31 249 ASN A CA 1
ATOM 2031 C C . ASN A 1 249 ? 18.636 14.297 18.829 1.00 70.31 249 ASN A C 1
ATOM 2033 O O . ASN A 1 249 ? 19.522 14.985 19.338 1.00 70.31 249 ASN A O 1
ATOM 2037 N N . MET A 1 250 ? 18.903 13.466 17.819 1.00 61.00 250 MET A N 1
ATOM 2038 C CA . MET A 1 250 ? 20.219 13.378 17.179 1.00 61.00 250 MET A CA 1
ATOM 2039 C C . MET A 1 250 ? 20.421 14.455 16.108 1.00 61.00 250 MET A C 1
ATOM 2041 O O . MET A 1 250 ? 21.481 15.083 16.086 1.00 61.00 250 MET A O 1
ATOM 2045 N N . THR A 1 251 ? 19.419 14.727 15.269 1.00 67.06 251 THR A N 1
ATOM 2046 C CA . THR A 1 251 ? 19.499 15.787 14.246 1.00 67.06 251 THR A CA 1
ATOM 2047 C C . THR A 1 251 ? 19.602 17.181 14.861 1.00 67.06 251 THR A C 1
ATOM 2049 O O . THR A 1 251 ? 20.408 17.990 14.404 1.00 67.06 251 THR A O 1
ATOM 2052 N N . SER A 1 252 ? 18.881 17.448 15.952 1.00 70.19 252 SER A N 1
ATOM 2053 C CA . SER A 1 252 ? 19.006 18.704 16.715 1.00 70.19 252 SER A CA 1
ATOM 2054 C C . SER A 1 252 ? 20.401 18.907 17.328 1.00 70.19 252 SER A C 1
ATOM 2056 O O . SER A 1 252 ? 20.910 20.028 17.360 1.00 70.19 252 SER A O 1
ATOM 2058 N N . LYS A 1 253 ? 21.073 17.832 17.761 1.00 70.31 253 LYS A N 1
ATOM 2059 C CA . LYS A 1 253 ? 22.450 17.906 18.284 1.00 70.31 253 LYS A CA 1
ATOM 2060 C C . LYS A 1 253 ? 23.494 18.141 17.193 1.00 70.31 253 LYS A C 1
ATOM 2062 O O . LYS A 1 253 ? 24.426 18.907 17.425 1.00 70.31 253 LYS A O 1
ATOM 2067 N N . GLN A 1 254 ? 23.344 17.520 16.023 1.00 63.91 254 GLN A N 1
ATOM 2068 C CA . GLN A 1 254 ? 24.263 17.731 14.897 1.00 63.91 254 GLN A CA 1
ATOM 2069 C C . GLN A 1 254 ? 24.128 19.136 14.294 1.00 63.91 254 GLN A C 1
ATOM 2071 O O . GLN A 1 254 ? 25.148 19.766 14.024 1.00 63.91 254 GLN A O 1
ATOM 2076 N N . GLY A 1 255 ? 22.909 19.677 14.180 1.00 53.38 255 GLY A N 1
ATOM 2077 C CA . GLY A 1 255 ? 22.697 21.063 13.737 1.00 53.38 255 GLY A CA 1
ATOM 2078 C C . GLY A 1 255 ? 23.395 22.092 14.636 1.00 53.38 255 GLY A C 1
ATOM 2079 O O . GLY A 1 255 ? 24.059 23.000 14.143 1.00 53.38 255 GLY A O 1
ATOM 2080 N N . ASN A 1 256 ? 23.355 21.888 15.956 1.00 54.47 256 ASN A N 1
ATOM 2081 C CA . ASN A 1 256 ? 24.026 22.769 16.918 1.00 54.47 256 ASN A CA 1
ATOM 2082 C C . ASN A 1 256 ? 25.560 22.636 16.938 1.00 54.47 256 ASN A C 1
ATOM 2084 O O . ASN A 1 256 ? 26.238 23.554 17.396 1.00 54.47 256 ASN A O 1
ATOM 2088 N N . GLN A 1 257 ? 26.129 21.520 16.468 1.00 53.53 257 GLN A N 1
ATOM 2089 C CA . GLN A 1 257 ? 27.584 21.385 16.333 1.00 53.53 257 GLN A CA 1
ATOM 2090 C C . GLN A 1 257 ? 28.113 22.064 15.067 1.00 53.53 257 GLN A C 1
ATOM 2092 O O . GLN A 1 257 ? 29.154 22.709 15.138 1.00 53.53 257 GLN A O 1
ATOM 2097 N N . VAL A 1 258 ? 27.379 21.990 13.952 1.00 50.81 258 VAL A N 1
ATOM 2098 C CA . VAL A 1 258 ? 27.768 22.639 12.686 1.00 50.81 258 VAL A CA 1
ATOM 2099 C C . VAL A 1 258 ? 27.719 24.169 12.795 1.00 50.81 258 VAL A C 1
ATOM 2101 O O . VAL A 1 258 ? 28.594 24.847 12.261 1.00 50.81 258 VAL A O 1
ATOM 2104 N N . PHE A 1 259 ? 26.761 24.726 13.545 1.00 44.41 259 PHE A N 1
ATOM 2105 C CA . PHE A 1 259 ? 26.711 26.173 13.792 1.00 44.41 259 PHE A CA 1
ATOM 2106 C C . PHE A 1 259 ? 27.874 26.682 14.659 1.00 44.41 259 PHE A C 1
ATOM 2108 O O . PHE A 1 259 ? 28.399 27.758 14.393 1.00 44.41 259 PHE A O 1
ATOM 2115 N N . LYS A 1 260 ? 28.352 25.897 15.636 1.00 52.00 260 LYS A N 1
ATOM 2116 C CA . LYS A 1 260 ? 29.483 26.305 16.490 1.00 52.00 260 LYS A CA 1
ATOM 2117 C C . LYS A 1 260 ? 30.839 26.291 15.781 1.00 52.00 260 LYS A C 1
ATOM 2119 O O . LYS A 1 260 ? 31.724 27.045 16.170 1.00 52.00 260 LYS A O 1
ATOM 2124 N N . THR A 1 261 ? 31.017 25.461 14.754 1.00 52.91 261 THR A N 1
ATOM 2125 C CA . THR A 1 261 ? 32.275 25.403 13.988 1.00 52.91 261 THR A CA 1
ATOM 2126 C C . THR A 1 261 ? 32.438 26.540 12.981 1.00 52.91 261 THR A C 1
ATOM 2128 O O . THR A 1 261 ? 33.565 26.825 12.598 1.00 52.91 261 THR A O 1
ATOM 2131 N N . ASN A 1 262 ? 31.358 27.223 12.588 1.00 49.47 262 ASN A N 1
ATOM 2132 C CA . ASN A 1 262 ? 31.435 28.330 11.626 1.00 49.47 262 ASN A CA 1
ATOM 2133 C C . ASN A 1 262 ? 31.672 29.703 12.276 1.00 49.47 262 ASN A C 1
ATOM 2135 O O . ASN A 1 262 ? 32.087 30.628 11.587 1.00 49.47 262 ASN A O 1
ATOM 2139 N N . GLU A 1 263 ? 31.467 29.846 13.588 1.00 53.16 263 GLU A N 1
ATOM 2140 C CA . GLU A 1 263 ? 31.764 31.097 14.308 1.00 53.16 263 GLU A CA 1
ATOM 2141 C C . GLU A 1 263 ? 33.245 31.235 14.704 1.00 53.16 263 GLU A C 1
ATOM 2143 O O . GLU A 1 263 ? 33.685 32.320 15.071 1.00 53.16 263 GLU A O 1
ATOM 2148 N N . THR A 1 264 ? 34.045 30.165 14.614 1.00 54.62 264 THR A N 1
ATOM 2149 C CA . THR A 1 264 ? 35.458 30.173 15.050 1.00 54.62 264 THR A CA 1
ATOM 2150 C C . THR A 1 264 ? 36.479 30.343 13.923 1.00 54.62 264 THR A C 1
ATOM 2152 O O . THR A 1 264 ? 37.665 30.465 14.204 1.00 54.62 264 THR A O 1
ATOM 2155 N N . SER A 1 265 ? 36.055 30.404 12.659 1.00 52.06 265 SER A N 1
ATOM 2156 C CA . SER A 1 265 ? 36.952 30.489 11.492 1.00 52.06 265 SER A CA 1
ATOM 2157 C C . SER A 1 265 ? 36.979 31.859 10.797 1.00 52.06 265 SER A C 1
ATOM 2159 O O . SER A 1 265 ? 37.413 31.952 9.653 1.00 52.06 265 SER A O 1
ATOM 2161 N N . GLN A 1 266 ? 36.526 32.931 11.460 1.00 50.25 266 GLN A N 1
ATOM 2162 C CA . GLN A 1 266 ? 36.485 34.287 10.884 1.00 50.25 266 GLN A CA 1
ATOM 2163 C C . GLN A 1 266 ? 37.367 35.321 11.608 1.00 50.25 266 GLN A C 1
ATOM 2165 O O . GLN A 1 266 ? 37.192 36.523 11.426 1.00 50.25 266 GLN A O 1
ATOM 2170 N N . ALA A 1 267 ? 38.346 34.866 12.388 1.00 55.19 267 ALA A N 1
ATOM 2171 C CA . ALA A 1 267 ? 39.367 35.712 12.995 1.00 55.19 267 ALA A CA 1
ATOM 2172 C C . ALA A 1 267 ? 40.744 35.118 12.686 1.00 55.19 267 ALA A C 1
ATOM 2174 O O . ALA A 1 267 ? 41.213 34.290 13.448 1.00 55.19 267 ALA A O 1
ATOM 2175 N N . ASP A 1 268 ? 41.293 35.440 11.511 1.00 54.78 268 ASP A N 1
ATOM 2176 C CA . ASP A 1 268 ? 42.737 35.519 11.218 1.00 54.78 268 ASP A CA 1
ATOM 2177 C C . ASP A 1 268 ? 42.939 35.596 9.699 1.00 54.78 268 ASP A C 1
ATOM 2179 O O . ASP A 1 268 ? 43.215 34.616 9.020 1.00 54.78 268 ASP A O 1
ATOM 2183 N N . ASN A 1 269 ? 42.767 36.795 9.147 1.00 45.50 269 ASN A N 1
ATOM 2184 C CA . ASN A 1 269 ? 43.406 37.193 7.893 1.00 45.50 269 ASN A CA 1
ATOM 2185 C C . ASN A 1 269 ? 43.824 38.652 8.064 1.00 45.50 269 ASN A C 1
ATOM 2187 O O . ASN A 1 269 ? 43.121 39.588 7.679 1.00 45.50 269 ASN A O 1
ATOM 2191 N N . LYS A 1 270 ? 44.953 38.830 8.752 1.00 52.19 270 LYS A N 1
ATOM 2192 C CA . LYS A 1 270 ? 45.654 40.104 8.856 1.00 52.19 270 LYS A CA 1
ATOM 2193 C C . LYS A 1 270 ? 46.592 40.194 7.653 1.00 52.19 270 LYS A C 1
ATOM 2195 O O . LYS A 1 270 ? 47.456 39.344 7.479 1.00 52.19 270 LYS A O 1
ATOM 2200 N N . TYR A 1 271 ? 46.358 41.197 6.819 1.00 41.72 271 TYR A N 1
ATOM 2201 C CA . TYR A 1 271 ? 47.231 41.589 5.721 1.00 41.72 271 TYR A CA 1
ATOM 2202 C C . TYR A 1 271 ? 48.594 42.032 6.275 1.00 41.72 271 TYR A C 1
ATOM 2204 O O . TYR A 1 271 ? 48.632 42.897 7.152 1.00 41.72 271 TYR A O 1
ATOM 2212 N N . GLU A 1 272 ? 49.683 41.483 5.740 1.00 46.78 272 GLU A N 1
ATOM 2213 C CA . GLU A 1 272 ? 51.009 42.105 5.784 1.00 46.78 272 GLU A CA 1
ATOM 2214 C C . GLU A 1 272 ? 51.367 42.592 4.375 1.00 46.78 272 GLU A C 1
ATOM 2216 O O . GLU A 1 272 ? 51.155 41.883 3.388 1.00 46.78 272 GLU A O 1
ATOM 2221 N N . TYR A 1 273 ? 51.816 43.848 4.333 1.00 50.12 273 TYR A N 1
ATOM 2222 C CA . TYR A 1 273 ? 52.437 44.538 3.203 1.00 50.12 273 TYR A CA 1
ATOM 2223 C C . TYR A 1 273 ? 53.919 44.175 3.116 1.00 50.12 273 TYR A C 1
ATOM 2225 O O . TYR A 1 273 ? 54.532 44.013 4.196 1.00 50.12 273 TYR A O 1
#

Sequence (273 aa):
MSKLKRTEQNILRRRLCFLCSCLFIVATIIAGLFGFYFFGGSSTISPTRPIPTYSSHESRSKPLFLKNRIETTSKQYAVFACSISAPVAAYCFYTPIITFAWRRLGYQAIVIFVGDFKALNGTQPDHIRLAVEWITRFGGIVHYFQCDEAYAIKISQTIRVFIGFLPLPFINDDDFLLTTDSDLLPLRREQYMLRKDYPDGFIVNRWCCGTFKMRNKTYHMFPMGHLHIKRKVWRAMVLASTVHQELVNMTSKQGNQVFKTNETSQADNKYEY